Protein AF-A0A0F9J4L5-F1 (afdb_monomer_lite)

Organism: NCBI:txid412755

Radius of gyration: 31.04 Å; chains: 1; bounding box: 69×81×92 Å

Foldseek 3Di:
DDDDDDDDDDDDDDDDDDDDDDDDDDDDDDDDDDDDDDDDDDDDDDDDDDDPDDDDDDDDPDDDPDPPPPPPPPPPPPDDPVRVVVVVVVVVLCVLCVLLVLLVVLLVCCVVPPPCCVVPPNVVSVDDPVRSVLSVLLCVLQPPVLDDSQAGVLLSSVCSPDDSVSSNVLRVVCSVVVHDSVRSVVVCVVVVVDDDDDPPDD

pLDDT: mean 77.88, std 21.43, range [36.84, 98.5]

Structure (mmCIF, N/CA/C/O backbone):
data_AF-A0A0F9J4L5-F1
#
_entry.id   AF-A0A0F9J4L5-F1
#
loop_
_atom_site.group_PDB
_atom_site.id
_atom_site.type_symbol
_atom_site.label_atom_id
_atom_site.label_alt_id
_atom_site.label_comp_id
_atom_site.label_asym_id
_atom_site.label_entity_id
_atom_site.label_seq_id
_atom_site.pdbx_PDB_ins_code
_atom_site.Cartn_x
_atom_site.Cartn_y
_atom_site.Cartn_z
_atom_site.occupancy
_atom_site.B_iso_or_equiv
_atom_site.auth_seq_id
_atom_site.auth_comp_id
_atom_site.auth_asym_id
_atom_site.auth_atom_id
_atom_site.pdbx_PDB_model_num
ATOM 1 N N . SER A 1 1 ? -16.688 -45.094 40.453 1.00 55.75 1 SER A N 1
ATOM 2 C CA . SER A 1 1 ? -15.290 -45.452 40.729 1.00 55.75 1 SER A CA 1
ATOM 3 C C . SER A 1 1 ? -14.408 -44.625 39.831 1.00 55.75 1 SER A C 1
ATOM 5 O O . SER A 1 1 ? -14.279 -44.921 38.650 1.00 55.75 1 SER A O 1
ATOM 7 N N . GLU A 1 2 ? -13.940 -43.517 40.389 1.00 51.50 2 GLU A N 1
ATOM 8 C CA . GLU A 1 2 ? -12.939 -42.628 39.812 1.00 51.50 2 GLU A CA 1
ATOM 9 C C . GLU A 1 2 ? -11.603 -43.369 39.687 1.00 51.50 2 GLU A C 1
ATOM 11 O O . GLU A 1 2 ? -11.245 -44.163 40.557 1.00 51.50 2 GLU A O 1
ATOM 16 N N . GLY A 1 3 ? -10.889 -43.127 38.592 1.00 54.97 3 GLY A N 1
ATOM 17 C CA . GLY A 1 3 ? -9.588 -43.723 38.308 1.00 54.97 3 GLY A CA 1
ATOM 18 C C . GLY A 1 3 ? -8.670 -42.683 37.690 1.00 54.97 3 GLY A C 1
ATOM 19 O O . GLY A 1 3 ? -8.431 -42.697 36.487 1.00 54.97 3 GLY A O 1
ATOM 20 N N . SER A 1 4 ? -8.218 -41.755 38.528 1.00 59.00 4 SER A N 1
ATOM 21 C CA . SER A 1 4 ? -7.163 -40.784 38.252 1.00 59.00 4 SER A CA 1
ATOM 22 C C . SER A 1 4 ? -5.852 -41.492 37.912 1.00 59.00 4 SER A C 1
ATOM 24 O O . SER A 1 4 ? -5.425 -42.371 38.655 1.00 59.00 4 SER A O 1
ATOM 26 N N . ASN A 1 5 ? -5.184 -41.073 36.838 1.00 61.25 5 ASN A N 1
ATOM 27 C CA . ASN A 1 5 ? -3.772 -41.376 36.609 1.00 61.25 5 ASN A CA 1
ATOM 28 C C . ASN A 1 5 ? -3.088 -40.162 35.967 1.00 61.25 5 ASN A C 1
ATOM 30 O O . ASN A 1 5 ? -3.184 -39.936 34.763 1.00 61.25 5 ASN A O 1
ATOM 34 N N . LEU A 1 6 ? -2.415 -39.384 36.814 1.00 59.84 6 LEU A N 1
ATOM 35 C CA . LEU A 1 6 ? -1.302 -38.503 36.459 1.00 59.84 6 LEU A CA 1
ATOM 36 C C . LEU A 1 6 ? -0.002 -39.236 36.822 1.00 59.84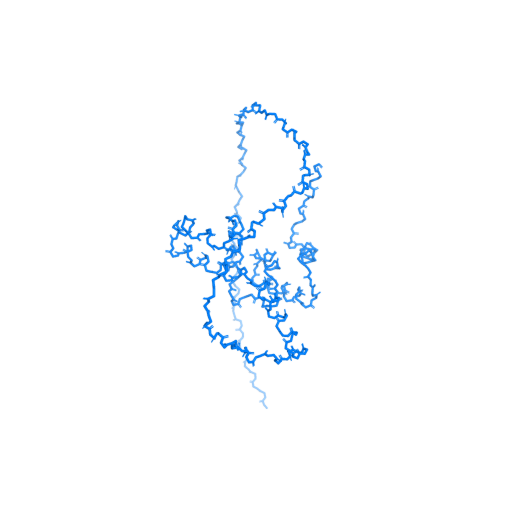 6 LEU A C 1
ATOM 38 O O . LEU A 1 6 ? 0.047 -39.897 37.859 1.00 59.84 6 LEU A O 1
ATOM 42 N N . PRO A 1 7 ? 1.044 -39.093 36.002 1.00 69.44 7 PRO A N 1
ATOM 43 C CA . PRO A 1 7 ? 2.356 -38.698 36.531 1.00 69.44 7 PRO A CA 1
ATOM 44 C C . PRO A 1 7 ? 2.893 -37.488 35.739 1.00 69.44 7 PRO A C 1
ATOM 46 O O . PRO A 1 7 ? 2.751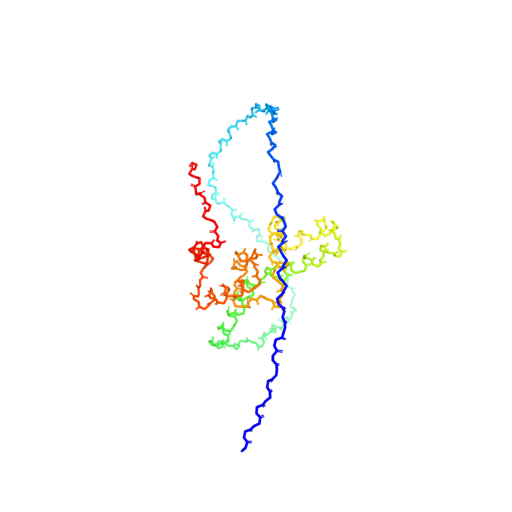 -37.425 34.522 1.00 69.44 7 PRO A O 1
ATOM 49 N N . GLU A 1 8 ? 3.267 -36.373 36.366 1.00 58.78 8 GLU A N 1
ATOM 50 C CA . GLU A 1 8 ? 4.456 -36.085 37.194 1.00 58.78 8 GLU A CA 1
ATOM 51 C C . GLU A 1 8 ? 5.748 -35.845 36.376 1.00 58.78 8 GLU A C 1
ATOM 53 O O . GLU A 1 8 ? 6.321 -36.758 35.794 1.00 58.78 8 GLU A O 1
ATOM 58 N N . SER A 1 9 ? 6.142 -34.560 36.362 1.00 59.41 9 SER A N 1
ATOM 59 C CA . SER A 1 9 ? 7.483 -33.945 36.309 1.00 59.41 9 SER A CA 1
ATOM 60 C C . SER A 1 9 ? 8.625 -34.594 35.529 1.00 59.41 9 SER A C 1
ATOM 62 O O . SER A 1 9 ? 9.091 -35.648 35.931 1.00 59.41 9 SER A O 1
ATOM 64 N N . VAL A 1 10 ? 9.293 -33.804 34.667 1.00 57.03 10 VAL A N 1
ATOM 65 C CA . VAL A 1 10 ? 10.716 -33.456 34.897 1.00 57.03 10 VAL A CA 1
ATOM 66 C C . VAL A 1 10 ? 11.226 -32.246 34.090 1.00 57.03 10 VAL A C 1
ATOM 68 O O . VAL A 1 10 ? 11.016 -32.139 32.889 1.00 57.03 10 VAL A O 1
ATOM 71 N N . ALA A 1 11 ? 12.012 -31.438 34.811 1.00 55.53 11 ALA A N 1
ATOM 72 C CA . ALA A 1 11 ? 13.226 -30.713 34.418 1.00 55.53 11 ALA A CA 1
ATOM 73 C C . ALA A 1 11 ? 13.146 -29.442 33.544 1.00 55.53 11 ALA A C 1
ATOM 75 O O . ALA A 1 11 ? 13.020 -29.457 32.325 1.00 55.53 11 ALA A O 1
ATOM 76 N N . ALA A 1 12 ? 13.392 -28.326 34.235 1.00 53.28 12 ALA A N 1
ATOM 77 C CA . ALA A 1 12 ? 13.866 -27.063 33.702 1.00 53.28 12 ALA A CA 1
ATOM 78 C C . ALA A 1 12 ? 15.292 -27.180 33.129 1.00 53.28 12 ALA A C 1
ATOM 80 O O . ALA A 1 12 ? 16.181 -27.746 33.767 1.00 53.28 12 ALA A O 1
ATOM 81 N N . HIS A 1 13 ? 15.529 -26.529 31.990 1.00 58.53 13 HIS A N 1
ATOM 82 C CA . HIS A 1 13 ? 16.867 -26.187 31.517 1.00 58.53 13 HIS A CA 1
ATOM 83 C C . HIS A 1 13 ? 16.947 -24.672 31.343 1.00 58.53 13 HIS A C 1
ATOM 85 O O . HIS A 1 13 ? 16.528 -24.103 30.340 1.00 58.53 13 HIS A O 1
ATOM 91 N N . THR A 1 14 ? 17.477 -24.014 32.369 1.00 52.91 14 THR A N 1
ATOM 92 C CA . THR A 1 14 ? 18.018 -22.661 32.290 1.00 52.91 14 THR A CA 1
ATOM 93 C C . THR A 1 14 ? 19.362 -22.726 31.571 1.00 52.91 14 THR A C 1
ATOM 95 O O . THR A 1 14 ? 20.266 -23.436 32.012 1.00 52.91 14 THR A O 1
ATOM 98 N N . SER A 1 15 ? 19.533 -21.975 30.490 1.00 62.31 15 SER A N 1
ATOM 99 C CA . SER A 1 15 ? 20.857 -21.643 29.964 1.00 62.31 15 SER A CA 1
ATOM 100 C C . SER A 1 15 ? 20.876 -20.166 29.611 1.00 62.31 15 SER A C 1
ATOM 102 O O . SER A 1 15 ? 20.211 -19.713 28.686 1.00 62.31 15 SER A O 1
ATOM 104 N N . ALA A 1 16 ? 21.599 -19.426 30.446 1.00 50.00 16 ALA A N 1
ATOM 105 C CA . ALA A 1 16 ? 21.943 -18.034 30.262 1.00 50.00 16 ALA A CA 1
ATOM 106 C C . ALA A 1 16 ? 23.046 -17.931 29.202 1.00 50.00 16 ALA A C 1
ATOM 108 O O . ALA A 1 16 ? 24.072 -18.603 29.316 1.00 50.00 16 ALA A O 1
ATOM 109 N N . SER A 1 17 ? 22.850 -17.067 28.207 1.00 54.16 17 SER A N 1
ATOM 110 C CA . SER A 1 17 ? 23.909 -16.668 27.282 1.00 54.16 17 SER A CA 1
ATOM 111 C C . SER A 1 17 ? 24.492 -15.322 27.688 1.00 54.16 17 SER A C 1
ATOM 113 O O . SER A 1 17 ? 23.798 -14.388 28.082 1.00 54.16 17 SER A O 1
ATOM 115 N N . SER A 1 18 ? 25.817 -15.315 27.627 1.00 59.06 18 SER A N 1
ATOM 116 C CA . SER A 1 18 ? 26.766 -14.362 28.173 1.00 59.06 18 SER A CA 1
ATOM 117 C C . SER A 1 18 ? 26.680 -12.969 27.558 1.00 59.06 18 SER A C 1
ATOM 119 O O . SER A 1 18 ? 26.642 -12.806 26.341 1.00 59.06 18 SER A O 1
ATOM 121 N N . LEU A 1 19 ? 26.794 -11.973 28.435 1.00 49.25 19 LEU A N 1
ATOM 122 C CA . LEU A 1 19 ? 27.210 -10.605 28.142 1.00 49.25 19 LEU A CA 1
ATOM 123 C C . LEU A 1 19 ? 28.601 -10.587 27.483 1.00 49.25 19 LEU A C 1
ATOM 125 O O . LEU A 1 19 ? 29.492 -11.344 27.871 1.00 49.25 19 LEU A O 1
ATOM 129 N N . SER A 1 20 ? 28.794 -9.683 26.526 1.00 64.06 20 SER A N 1
ATOM 130 C CA . SER A 1 20 ? 30.101 -9.188 26.076 1.00 64.06 20 SER A CA 1
ATOM 131 C C . SER A 1 20 ? 30.006 -7.666 25.915 1.00 64.06 20 SER A C 1
ATOM 133 O O . SER A 1 20 ? 29.160 -7.214 25.146 1.00 64.06 20 SER A O 1
ATOM 135 N N . PRO A 1 21 ? 30.825 -6.865 26.624 1.00 65.19 21 PRO A N 1
ATOM 136 C CA . PRO A 1 21 ? 30.953 -5.431 26.390 1.00 65.19 21 PRO A CA 1
ATOM 137 C C . PRO A 1 21 ? 32.295 -5.121 25.707 1.00 65.19 21 PRO A C 1
ATOM 139 O O . PRO A 1 21 ? 33.346 -5.476 26.239 1.00 65.19 21 PRO A O 1
ATOM 142 N N . LYS A 1 22 ? 32.267 -4.480 24.533 1.00 55.31 22 LYS A N 1
ATOM 143 C CA . LYS A 1 22 ? 33.423 -3.886 23.825 1.00 55.31 22 LYS A CA 1
ATOM 144 C C . LYS A 1 22 ? 32.904 -3.279 22.504 1.00 55.31 22 LYS A C 1
ATOM 146 O O . LYS A 1 22 ? 32.069 -3.916 21.882 1.00 55.31 22 LYS A O 1
ATOM 151 N N . GLU A 1 23 ? 33.255 -2.100 21.995 1.00 64.56 23 GLU A N 1
ATOM 152 C CA . GLU A 1 23 ? 34.318 -1.119 22.234 1.00 64.56 23 GLU A CA 1
ATOM 153 C C . GLU A 1 23 ? 33.784 0.279 21.873 1.00 64.56 23 GLU A C 1
ATOM 155 O O . GLU A 1 23 ? 33.006 0.425 20.930 1.00 64.56 23 GLU A O 1
ATOM 160 N N . GLU A 1 24 ? 34.235 1.303 22.600 1.00 49.41 24 GLU A N 1
ATOM 161 C CA . GLU A 1 24 ? 34.265 2.688 22.123 1.00 49.41 24 GLU A CA 1
ATOM 162 C C . GLU A 1 24 ? 35.193 2.788 20.903 1.00 49.41 24 GLU A C 1
ATOM 164 O O . GLU A 1 24 ? 36.311 2.270 20.918 1.00 49.41 24 GLU A O 1
ATOM 169 N N . SER A 1 25 ? 34.753 3.480 19.853 1.00 66.06 25 SER A N 1
ATOM 170 C CA . SER A 1 25 ? 35.630 3.916 18.767 1.00 66.06 25 SER A CA 1
ATOM 171 C C . SER A 1 25 ? 35.275 5.348 18.381 1.00 66.06 25 SER A C 1
ATOM 173 O O . SER A 1 25 ? 34.349 5.597 17.609 1.00 66.06 25 SER A O 1
ATOM 175 N N . ASP A 1 26 ? 36.029 6.283 18.960 1.00 57.94 26 ASP A N 1
ATOM 176 C CA . ASP A 1 26 ? 36.140 7.663 18.500 1.00 57.94 26 ASP A CA 1
ATOM 177 C C . ASP A 1 26 ? 36.913 7.682 17.176 1.00 57.94 26 ASP A C 1
ATOM 179 O O . ASP A 1 26 ? 38.138 7.558 17.130 1.00 57.94 26 ASP A O 1
ATOM 183 N N . GLY A 1 27 ? 36.169 7.803 16.078 1.00 54.28 27 GLY A N 1
ATOM 184 C CA . GLY A 1 27 ? 36.690 7.917 14.720 1.00 54.28 27 GLY A CA 1
ATOM 185 C C . GLY A 1 27 ? 36.374 9.282 14.132 1.00 54.28 27 GLY A C 1
ATOM 186 O O . GLY A 1 27 ? 35.433 9.437 13.359 1.00 54.28 27 GLY A O 1
ATOM 187 N N . GLN A 1 28 ? 37.170 10.274 14.513 1.00 47.06 28 GLN A N 1
ATOM 188 C CA . GLN A 1 28 ? 37.180 11.609 13.935 1.00 47.06 28 GLN A CA 1
ATOM 189 C C . GLN A 1 28 ? 37.793 11.568 12.528 1.00 47.06 28 GLN A C 1
ATOM 191 O O . GLN A 1 28 ? 38.946 11.176 12.358 1.00 47.06 28 GLN A O 1
ATOM 196 N N . SER A 1 29 ? 37.041 11.999 11.514 1.00 55.00 29 SER A N 1
ATOM 197 C CA . SER A 1 29 ? 37.596 12.304 10.194 1.00 55.00 29 SER A CA 1
ATOM 198 C C . SER A 1 29 ? 37.058 13.638 9.691 1.00 55.00 29 SER A C 1
ATOM 200 O O . SER A 1 29 ? 35.947 13.730 9.165 1.00 55.00 29 SER A O 1
ATOM 202 N N . ASP A 1 30 ? 37.893 14.660 9.859 1.00 49.09 30 ASP A N 1
ATOM 203 C CA . ASP A 1 30 ? 37.851 15.904 9.107 1.00 49.09 30 ASP A CA 1
ATOM 204 C C . ASP A 1 30 ? 38.023 15.608 7.614 1.00 49.09 30 ASP A C 1
ATOM 206 O O . ASP A 1 30 ? 39.009 15.014 7.176 1.00 49.09 30 ASP A O 1
ATOM 210 N N . GLY A 1 31 ? 37.046 16.038 6.821 1.00 42.59 31 GLY A N 1
ATOM 211 C CA . GLY A 1 31 ? 37.033 15.870 5.374 1.00 42.59 31 GLY A CA 1
ATOM 212 C C . GLY A 1 31 ? 36.431 17.092 4.707 1.00 42.59 31 GLY A C 1
ATOM 213 O O . GLY A 1 31 ? 35.290 17.071 4.255 1.00 42.59 31 GLY A O 1
ATOM 214 N N . ALA A 1 32 ? 37.211 18.169 4.665 1.00 45.78 32 ALA A N 1
ATOM 215 C CA . ALA A 1 32 ? 36.911 19.374 3.912 1.00 45.78 32 ALA A CA 1
ATOM 216 C C . ALA A 1 32 ? 36.587 19.054 2.441 1.00 45.78 32 ALA A C 1
ATOM 218 O O . ALA A 1 32 ? 37.394 18.449 1.732 1.00 45.78 32 ALA A O 1
ATOM 219 N N . ARG A 1 33 ? 35.455 19.558 1.940 1.00 45.62 33 ARG A N 1
ATOM 220 C CA . ARG A 1 33 ? 35.321 19.877 0.517 1.00 45.62 33 ARG A CA 1
ATOM 221 C C . ARG A 1 33 ? 34.517 21.151 0.312 1.00 45.62 33 ARG A C 1
ATOM 223 O O . ARG A 1 33 ? 33.302 21.200 0.456 1.00 45.62 33 ARG A O 1
ATOM 230 N N . ILE A 1 34 ? 35.284 22.167 -0.050 1.00 48.97 34 ILE A N 1
ATOM 231 C CA . ILE A 1 34 ? 34.895 23.403 -0.710 1.00 48.97 34 ILE A CA 1
ATOM 232 C C . ILE A 1 34 ? 33.942 23.092 -1.873 1.00 48.97 34 ILE A C 1
ATOM 234 O O . ILE A 1 34 ? 34.272 22.288 -2.749 1.00 48.97 34 ILE A O 1
ATOM 238 N N . ARG A 1 35 ? 32.804 23.790 -1.928 1.00 47.19 35 ARG A N 1
ATOM 239 C CA . ARG A 1 35 ? 32.201 24.201 -3.198 1.00 47.19 35 ARG A CA 1
ATOM 240 C C . ARG A 1 35 ? 31.592 25.591 -3.050 1.00 47.19 35 ARG A C 1
ATOM 242 O O . ARG A 1 35 ? 30.543 25.778 -2.445 1.00 47.19 35 ARG A O 1
ATOM 249 N N . GLU A 1 36 ? 32.345 26.544 -3.577 1.00 44.00 36 GLU A N 1
ATOM 250 C CA . GLU A 1 36 ? 31.923 27.892 -3.925 1.00 44.00 36 GLU A CA 1
ATOM 251 C C . GLU A 1 36 ? 30.870 27.866 -5.044 1.00 44.00 36 GLU A C 1
ATOM 253 O O . GLU A 1 36 ? 30.961 27.026 -5.939 1.00 44.00 36 GLU A O 1
ATOM 258 N N . GLY A 1 37 ? 29.961 28.850 -5.016 1.00 38.56 37 GLY A N 1
ATOM 259 C CA . GLY A 1 37 ? 29.193 29.361 -6.162 1.00 38.56 37 GLY A CA 1
ATOM 260 C C . GLY A 1 37 ? 28.093 28.435 -6.699 1.00 38.56 37 GLY A C 1
ATOM 261 O O . GLY A 1 37 ? 28.266 27.233 -6.810 1.00 38.56 37 GLY A O 1
ATOM 262 N N . LEU A 1 38 ? 26.927 28.899 -7.136 1.00 44.09 38 LEU A N 1
ATOM 263 C CA . LEU A 1 38 ? 26.484 30.216 -7.594 1.00 44.09 38 LEU A CA 1
ATOM 264 C C . LEU A 1 38 ? 24.964 30.066 -7.934 1.00 44.09 38 LEU A C 1
ATOM 266 O O . LEU A 1 38 ? 24.425 28.967 -7.813 1.00 44.09 38 LEU A O 1
ATOM 270 N N . PRO A 1 39 ? 24.298 31.094 -8.477 1.00 52.75 39 PRO A N 1
ATOM 271 C CA . PRO A 1 39 ? 23.406 32.034 -7.817 1.00 52.75 39 PRO A CA 1
ATOM 272 C C . PRO A 1 39 ? 21.903 31.680 -7.875 1.00 52.75 39 PRO A C 1
ATOM 274 O O . PRO A 1 39 ? 21.440 30.794 -8.592 1.00 52.75 39 PRO A O 1
ATOM 277 N N . GLU A 1 40 ? 21.156 32.481 -7.121 1.00 48.06 40 GLU A N 1
ATOM 278 C CA . GLU A 1 40 ? 19.706 32.632 -7.112 1.00 48.06 40 GLU A CA 1
ATOM 279 C C . GLU A 1 40 ? 19.167 32.973 -8.512 1.00 48.06 40 GLU A C 1
ATOM 281 O O . GLU A 1 40 ? 19.500 33.999 -9.104 1.00 48.06 40 GLU A O 1
ATOM 286 N N . GLY A 1 41 ? 18.330 32.081 -9.043 1.00 40.78 41 GLY A N 1
ATOM 287 C CA . GLY A 1 41 ? 17.549 32.284 -10.258 1.00 40.78 41 GLY A CA 1
ATOM 288 C C . GLY A 1 41 ? 16.119 32.665 -9.905 1.00 40.78 41 GLY A C 1
ATOM 289 O O . GLY A 1 41 ? 15.233 31.816 -9.838 1.00 40.78 41 GLY A O 1
ATOM 290 N N . GLU A 1 42 ? 15.915 33.953 -9.669 1.00 44.66 42 GLU A N 1
ATOM 291 C CA . GLU A 1 42 ? 14.619 34.614 -9.606 1.00 44.66 42 GLU A CA 1
ATOM 292 C C . GLU A 1 42 ? 13.965 34.556 -11.000 1.00 44.66 42 GLU A C 1
ATOM 294 O O . GLU A 1 42 ? 14.449 35.174 -11.946 1.00 44.66 42 GLU A O 1
ATOM 299 N N . THR A 1 43 ? 12.868 33.810 -11.158 1.00 49.50 43 THR A N 1
ATOM 300 C CA . THR A 1 43 ? 11.953 33.992 -12.298 1.00 49.50 43 THR A CA 1
ATOM 301 C C . THR A 1 43 ? 10.537 34.186 -11.777 1.00 49.50 43 THR A C 1
ATOM 303 O O . THR A 1 43 ? 9.823 33.266 -11.382 1.00 49.50 43 THR A O 1
ATOM 306 N N . ARG A 1 44 ? 10.166 35.466 -11.727 1.00 42.47 44 ARG A N 1
ATOM 307 C CA . ARG A 1 44 ? 8.790 35.948 -11.682 1.00 42.47 44 ARG A CA 1
ATOM 308 C C . ARG A 1 44 ? 8.061 35.524 -12.959 1.00 42.47 44 ARG A C 1
ATOM 310 O O . ARG A 1 44 ? 8.613 35.684 -14.036 1.00 42.47 44 ARG A O 1
ATOM 317 N N . GLY A 1 45 ? 6.818 35.085 -12.766 1.00 44.59 45 GLY A N 1
ATOM 318 C CA . GLY A 1 45 ? 5.634 35.403 -13.569 1.00 44.59 45 GLY A CA 1
ATOM 319 C C . GLY A 1 45 ? 5.684 35.171 -15.077 1.00 44.59 45 GLY A C 1
ATOM 320 O O . GLY A 1 45 ? 6.342 35.911 -15.785 1.00 44.59 45 GLY A O 1
ATOM 321 N N . ASP A 1 46 ? 4.826 34.275 -15.564 1.00 42.59 46 ASP A N 1
ATOM 322 C CA . ASP A 1 46 ? 3.803 34.707 -16.519 1.00 42.59 46 ASP A CA 1
ATOM 323 C C . ASP A 1 46 ? 2.664 33.684 -16.601 1.00 42.59 46 ASP A C 1
ATOM 325 O O . ASP A 1 46 ? 2.820 32.545 -17.041 1.00 42.59 46 ASP A O 1
ATOM 329 N N . THR A 1 47 ? 1.493 34.100 -16.130 1.00 52.31 47 THR A N 1
ATOM 330 C CA . THR A 1 47 ? 0.215 33.460 -16.426 1.00 52.31 47 THR A CA 1
ATOM 331 C C . THR A 1 47 ? -0.248 33.982 -17.781 1.00 52.31 47 THR A C 1
ATOM 333 O O . THR A 1 47 ? -0.900 35.022 -17.847 1.00 52.31 47 THR A O 1
ATOM 336 N N . ALA A 1 48 ? 0.091 33.266 -18.852 1.00 48.53 48 ALA A N 1
ATOM 337 C CA . ALA A 1 48 ? -0.457 33.508 -20.181 1.00 48.53 48 ALA A CA 1
ATOM 338 C C . ALA A 1 48 ? -1.637 32.561 -20.435 1.00 48.53 48 ALA A C 1
ATOM 340 O O . ALA A 1 48 ? -1.499 31.389 -20.786 1.00 48.53 48 ALA A O 1
ATOM 341 N N . THR A 1 49 ? -2.813 33.114 -20.184 1.00 47.41 49 THR A N 1
ATOM 342 C CA . THR A 1 49 ? -4.086 32.798 -20.825 1.00 47.41 49 THR A CA 1
ATOM 343 C C . THR A 1 49 ? -3.970 32.816 -22.357 1.00 47.41 49 THR A C 1
ATOM 345 O O . THR A 1 49 ? -3.232 33.619 -22.911 1.00 47.41 49 THR A O 1
ATOM 348 N N . GLU A 1 50 ? -4.799 31.983 -22.996 1.00 45.50 50 GLU A N 1
ATOM 349 C CA . GLU A 1 50 ? -5.247 32.059 -24.399 1.00 45.50 50 GLU A CA 1
ATOM 350 C C . GLU A 1 50 ? -4.281 31.610 -25.511 1.00 45.50 50 GLU A C 1
ATOM 352 O O . GLU A 1 50 ? -3.315 32.279 -25.849 1.00 45.50 50 GLU A O 1
ATOM 357 N N . SER A 1 51 ? -4.637 30.503 -26.176 1.00 46.72 51 SER A N 1
ATOM 358 C CA . SER A 1 51 ? -4.950 30.500 -27.617 1.00 46.72 51 SER A CA 1
ATOM 359 C C . SER A 1 51 ? -5.267 29.068 -28.082 1.00 46.72 51 SER A C 1
ATOM 361 O O . SER A 1 51 ? -4.374 28.269 -28.339 1.00 46.72 51 SER A O 1
ATOM 363 N N . TRP A 1 52 ? -6.558 28.728 -28.151 1.00 46.06 52 TRP A N 1
ATOM 364 C CA . TRP A 1 52 ? -7.084 27.532 -28.836 1.00 46.06 52 TRP A CA 1
ATOM 365 C C . TRP A 1 52 ? -7.950 27.965 -30.030 1.00 46.06 52 TRP A C 1
ATOM 367 O O . TRP A 1 52 ? -9.052 27.459 -30.237 1.00 46.06 52 TRP A O 1
ATOM 377 N N . ALA A 1 53 ? -7.483 28.961 -30.783 1.00 55.47 53 ALA A N 1
ATOM 378 C CA . ALA A 1 53 ? -8.097 29.364 -32.041 1.00 55.47 53 ALA A CA 1
ATOM 379 C C . ALA A 1 53 ? -7.280 28.810 -33.220 1.00 55.47 53 ALA A C 1
ATOM 381 O O . ALA A 1 53 ? -6.057 28.746 -33.149 1.00 55.47 53 ALA A O 1
ATOM 382 N N . ASP A 1 54 ? -8.004 28.421 -34.271 1.00 48.47 54 ASP A N 1
ATOM 383 C CA . ASP A 1 54 ? -7.559 27.859 -35.554 1.00 48.47 54 ASP A CA 1
ATOM 384 C C . ASP A 1 54 ? -7.330 26.339 -35.630 1.00 48.47 54 ASP A C 1
ATOM 386 O O . ASP A 1 54 ? -6.239 25.840 -35.900 1.00 48.47 54 ASP A O 1
ATOM 390 N N . ILE A 1 55 ? -8.435 25.589 -35.525 1.00 61.59 55 ILE A N 1
ATOM 391 C CA . ILE A 1 55 ? -8.576 24.317 -36.249 1.00 61.59 55 ILE A CA 1
ATOM 392 C C . ILE A 1 55 ? -9.167 24.645 -37.634 1.00 61.59 55 ILE A C 1
ATOM 394 O O . ILE A 1 55 ? -10.300 25.131 -37.696 1.00 61.59 55 ILE A O 1
ATOM 398 N N . PRO A 1 56 ? -8.452 24.398 -38.746 1.00 56.56 56 PRO A N 1
ATOM 399 C CA . PRO A 1 56 ? -8.985 24.627 -40.083 1.00 56.56 56 PRO A CA 1
ATOM 400 C C . PRO A 1 56 ? -10.149 23.672 -40.377 1.00 56.56 56 PRO A C 1
ATOM 402 O O . PRO A 1 56 ? -10.014 22.449 -40.319 1.00 56.56 56 PRO A O 1
ATOM 405 N N . VAL A 1 57 ? -11.301 24.254 -40.715 1.00 53.78 57 VAL A N 1
ATOM 406 C CA . VAL A 1 57 ? -12.481 23.549 -41.226 1.00 53.78 57 VAL A CA 1
ATOM 407 C C . VAL A 1 57 ? -12.179 23.119 -42.662 1.00 53.78 57 VAL A C 1
ATOM 409 O O . VAL A 1 57 ? -12.301 23.903 -43.600 1.00 53.78 57 VAL A O 1
ATOM 412 N N . GLY A 1 58 ? -11.714 21.881 -42.820 1.00 51.25 58 GLY A N 1
ATOM 413 C CA . GLY A 1 58 ? -11.600 21.222 -44.116 1.00 51.25 58 GLY A CA 1
ATOM 414 C C . GLY A 1 58 ? -12.976 20.770 -44.593 1.00 51.25 58 GLY A C 1
ATOM 415 O O . GLY A 1 58 ? -13.540 19.819 -44.055 1.00 51.25 58 GLY A O 1
ATOM 416 N N . ASP A 1 59 ? -13.500 21.475 -45.589 1.00 56.56 59 ASP A N 1
ATOM 417 C CA . ASP A 1 59 ? -14.653 21.083 -46.394 1.00 56.56 59 ASP A CA 1
ATOM 418 C C . ASP A 1 59 ? -14.213 19.954 -47.346 1.00 56.56 59 ASP A C 1
ATOM 420 O O . ASP A 1 59 ? -13.569 20.211 -48.362 1.00 56.56 59 ASP A O 1
ATOM 424 N N . ASP A 1 60 ? -14.490 18.695 -46.991 1.00 51.59 60 ASP A N 1
ATOM 425 C C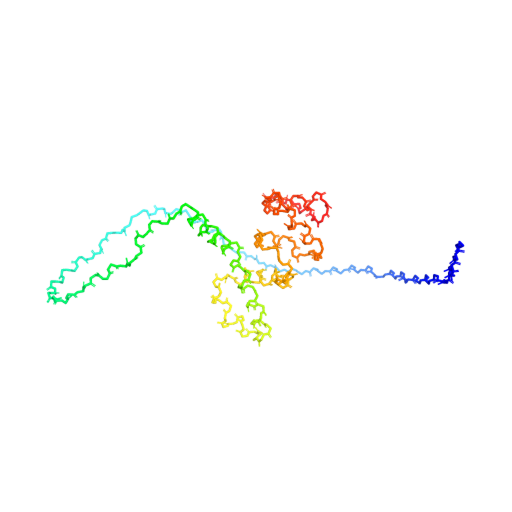A . ASP A 1 60 ? -14.396 17.571 -47.930 1.00 51.59 60 ASP A CA 1
ATOM 426 C C . ASP A 1 60 ? -15.773 16.933 -48.113 1.00 51.59 60 ASP A C 1
ATOM 428 O O . ASP A 1 60 ? -16.237 16.058 -47.376 1.00 51.59 60 ASP A O 1
ATOM 432 N N . SER A 1 61 ? -16.445 17.453 -49.133 1.00 58.62 61 SER A N 1
ATOM 433 C CA . SER A 1 61 ? -17.682 16.956 -49.711 1.00 58.62 61 SER A CA 1
ATOM 434 C C . SER A 1 61 ? -17.423 15.656 -50.490 1.00 58.62 61 SER A C 1
ATOM 436 O O . SER A 1 61 ? -17.415 15.636 -51.720 1.00 58.62 61 SER A O 1
ATOM 438 N N . GLY A 1 62 ? -17.223 14.550 -49.769 1.00 49.47 62 GLY A N 1
ATOM 439 C CA . GLY A 1 62 ? -17.027 13.206 -50.318 1.00 49.47 62 GLY A CA 1
ATOM 440 C C . GLY A 1 62 ? -18.25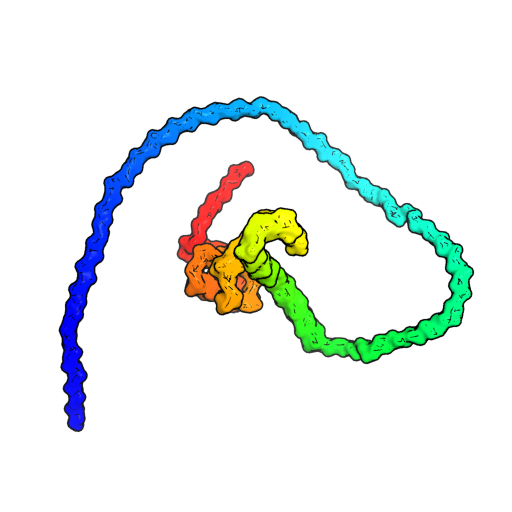5 12.310 -50.144 1.00 49.47 62 GLY A C 1
ATOM 441 O O . GLY A 1 62 ? -18.350 11.519 -49.208 1.00 49.47 62 GLY A O 1
ATOM 442 N N . SER A 1 63 ? -19.210 12.430 -51.065 1.00 55.75 63 SER A N 1
ATOM 443 C CA . SER A 1 63 ? -20.393 11.574 -51.169 1.00 55.75 63 SER A CA 1
ATOM 444 C C . SER A 1 63 ? -20.010 10.116 -51.460 1.00 55.75 63 SER A C 1
ATOM 446 O O . SER A 1 63 ? -19.623 9.770 -52.574 1.00 55.75 63 SER A O 1
ATOM 448 N N . ALA A 1 64 ? -20.166 9.241 -50.466 1.00 53.00 64 ALA A N 1
ATOM 449 C CA . ALA A 1 64 ? -20.267 7.800 -50.662 1.00 53.00 64 ALA A CA 1
ATOM 450 C C . ALA A 1 64 ? -21.331 7.241 -49.710 1.00 53.00 64 ALA A C 1
ATOM 452 O O . ALA A 1 64 ? -21.089 6.957 -48.537 1.00 53.00 64 ALA A O 1
ATOM 453 N N . SER A 1 65 ? -22.539 7.108 -50.259 1.00 55.91 65 SER A N 1
ATOM 454 C CA . SER A 1 65 ? -23.693 6.421 -49.683 1.00 55.91 65 SER A CA 1
ATOM 455 C C . SER A 1 65 ? -23.379 4.934 -49.482 1.00 55.91 65 SER A C 1
ATOM 457 O O . SER A 1 65 ? -23.720 4.072 -50.288 1.00 55.91 65 SER A O 1
ATOM 459 N N . GLY A 1 66 ? -22.666 4.634 -48.401 1.00 49.88 66 GLY A N 1
ATOM 460 C CA . GLY A 1 66 ? -22.546 3.306 -47.827 1.00 49.88 66 GLY A CA 1
ATOM 461 C C . GLY A 1 66 ? -23.408 3.280 -46.582 1.00 49.88 66 GLY A C 1
ATOM 462 O O . GLY A 1 66 ? -23.011 3.814 -45.551 1.00 49.88 66 GLY A O 1
ATOM 463 N N . SER A 1 67 ? -24.596 2.692 -46.702 1.00 55.47 67 SER A N 1
ATOM 464 C CA . SER A 1 67 ? -25.577 2.459 -45.643 1.00 55.47 67 SER A CA 1
ATOM 465 C C . SER A 1 67 ? -24.943 1.751 -44.433 1.00 55.47 67 SER A C 1
ATOM 467 O O . SER A 1 67 ? -25.082 0.539 -44.255 1.00 55.47 67 SER A O 1
ATOM 469 N N . ARG A 1 68 ? -24.253 2.510 -43.572 1.00 56.47 68 ARG A N 1
ATOM 470 C CA . ARG A 1 68 ? -23.848 2.089 -42.231 1.00 56.47 68 ARG A CA 1
ATOM 471 C C . ARG A 1 68 ? -25.114 2.055 -41.403 1.00 56.47 68 ARG A C 1
ATOM 473 O O . ARG A 1 68 ? -25.503 3.024 -40.760 1.00 56.47 68 ARG A O 1
ATOM 480 N N . ARG A 1 69 ? -25.785 0.910 -41.494 1.00 55.88 69 ARG A N 1
ATOM 481 C CA . ARG A 1 69 ? -26.818 0.467 -40.573 1.00 55.88 69 ARG A CA 1
ATOM 482 C C . ARG A 1 69 ? -26.233 0.654 -39.179 1.00 55.88 69 ARG A C 1
ATOM 484 O O . ARG A 1 69 ? -25.392 -0.133 -38.758 1.00 55.88 69 ARG A O 1
ATOM 491 N N . SER A 1 70 ? -26.613 1.754 -38.537 1.00 55.81 70 SER A N 1
ATOM 492 C CA . SER A 1 70 ? -26.285 2.051 -37.155 1.00 55.81 70 SER A CA 1
ATOM 493 C C . SER A 1 70 ? -26.759 0.843 -36.362 1.00 55.81 70 SER A C 1
ATOM 495 O O . SER A 1 70 ? -27.962 0.657 -36.169 1.00 55.81 70 SER A O 1
ATOM 497 N N . GLN A 1 71 ? -25.833 -0.047 -36.008 1.00 60.41 71 GLN A N 1
ATOM 498 C CA . GLN A 1 71 ? -26.091 -1.080 -35.026 1.00 60.41 71 GLN A CA 1
ATOM 499 C C . GLN A 1 71 ? -26.411 -0.311 -33.750 1.00 60.41 71 GLN A C 1
ATOM 501 O O . GLN A 1 71 ? -25.515 0.171 -33.065 1.00 60.41 71 GLN A O 1
ATOM 506 N N . ARG A 1 72 ? -27.707 -0.101 -33.491 1.00 50.44 72 ARG A N 1
ATOM 507 C CA . ARG A 1 72 ? -28.199 0.253 -32.166 1.00 50.44 72 ARG A CA 1
ATOM 508 C C . ARG A 1 72 ? -27.615 -0.800 -31.236 1.00 50.44 72 ARG A C 1
ATOM 510 O O . ARG A 1 72 ? -28.014 -1.960 -31.313 1.00 50.44 72 ARG A O 1
ATOM 517 N N . GLN A 1 73 ? -26.620 -0.400 -30.452 1.00 61.06 73 GLN A N 1
ATOM 518 C CA . GLN A 1 73 ? -26.094 -1.200 -29.359 1.00 61.06 73 GLN A CA 1
ATOM 519 C C . GLN A 1 73 ? -27.304 -1.628 -28.509 1.00 61.06 73 GLN A C 1
ATOM 521 O O . GLN A 1 73 ? -28.071 -0.761 -28.089 1.00 61.06 73 GLN A O 1
ATOM 526 N N . PRO A 1 74 ? -27.568 -2.931 -28.326 1.00 54.59 74 PRO A N 1
ATOM 527 C CA . PRO A 1 74 ? -28.807 -3.422 -27.722 1.00 54.59 74 PRO A CA 1
ATOM 528 C C . PRO A 1 74 ? -28.859 -3.277 -26.187 1.00 54.59 74 PRO A C 1
ATOM 530 O O . PRO A 1 74 ? -29.449 -4.114 -25.514 1.00 54.59 74 PRO A O 1
ATOM 533 N N . SER A 1 75 ? -28.273 -2.229 -25.602 1.00 60.09 75 SER A N 1
ATOM 534 C CA . SER A 1 75 ? -28.135 -2.108 -24.143 1.00 60.09 75 SER A CA 1
ATOM 535 C C . SER A 1 75 ? -28.502 -0.734 -23.577 1.00 60.09 75 SER A C 1
ATOM 537 O O . SER A 1 75 ? -27.872 -0.279 -22.629 1.00 60.09 75 SER A O 1
ATOM 539 N N . ASP A 1 76 ? -29.562 -0.099 -24.080 1.00 64.81 76 ASP A N 1
ATOM 540 C CA . ASP A 1 76 ? -30.210 1.040 -23.400 1.00 64.81 76 ASP A CA 1
ATOM 541 C C . ASP A 1 76 ? -31.135 0.566 -22.257 1.00 64.81 76 ASP A C 1
ATOM 543 O O . ASP A 1 76 ? -32.207 1.123 -22.022 1.00 64.81 76 ASP A O 1
ATOM 547 N N . ILE A 1 77 ? -30.760 -0.502 -21.545 1.00 79.06 77 ILE A N 1
ATOM 548 C CA . ILE A 1 77 ? -31.439 -0.864 -20.300 1.00 79.06 77 ILE A CA 1
ATOM 549 C C . ILE A 1 77 ? -30.854 0.053 -19.220 1.00 79.06 77 ILE A C 1
ATOM 551 O O . ILE A 1 77 ? -29.656 -0.036 -18.939 1.00 79.06 77 ILE A O 1
ATOM 555 N N . PRO A 1 78 ? -31.647 0.952 -18.612 1.00 86.38 78 PRO A N 1
ATOM 556 C CA . PRO A 1 78 ? -31.138 1.814 -17.559 1.00 86.38 78 PRO A CA 1
ATOM 557 C C . PRO A 1 78 ? -30.694 0.950 -16.376 1.00 86.38 78 PRO A C 1
ATOM 559 O O . PRO A 1 78 ? -31.494 0.209 -15.809 1.00 86.38 78 PRO A O 1
ATOM 562 N N . LEU A 1 79 ? -29.417 1.065 -15.995 1.00 89.50 79 LEU A N 1
ATOM 563 C CA . LEU A 1 79 ? -28.870 0.371 -14.828 1.00 89.50 79 LEU A CA 1
ATOM 564 C C . LEU A 1 79 ? -29.717 0.668 -13.587 1.00 89.50 79 LEU A C 1
ATOM 566 O O . LEU A 1 79 ? -30.018 1.842 -13.312 1.00 89.50 79 LEU A O 1
ATOM 570 N N . THR A 1 80 ? -30.044 -0.376 -12.825 1.00 95.31 80 THR A N 1
ATOM 571 C CA . THR A 1 80 ? -30.720 -0.233 -11.530 1.00 95.31 80 THR A CA 1
ATOM 572 C C . THR A 1 80 ? -29.821 0.515 -10.540 1.00 95.31 80 THR A C 1
ATOM 574 O O . THR A 1 80 ? -28.604 0.605 -10.720 1.00 95.31 80 THR A O 1
ATOM 577 N N . HIS A 1 81 ? -30.404 1.080 -9.477 1.00 92.25 81 HIS A N 1
ATOM 578 C CA . HIS A 1 81 ? -29.620 1.742 -8.427 1.00 92.25 81 HIS A CA 1
ATOM 579 C C . HIS A 1 81 ? -28.575 0.793 -7.821 1.00 92.25 81 HIS A C 1
ATOM 581 O O . HIS A 1 81 ? -27.409 1.157 -7.707 1.00 92.25 81 HIS A O 1
ATOM 587 N N . GLU A 1 82 ? -28.976 -0.443 -7.520 1.00 94.12 82 GLU A N 1
ATOM 588 C CA . GLU A 1 82 ? -28.094 -1.478 -6.981 1.00 94.12 82 GLU A CA 1
ATOM 589 C C . GLU A 1 82 ? -26.918 -1.785 -7.922 1.00 94.12 82 GLU A C 1
ATOM 591 O O . GLU A 1 82 ? -25.772 -1.797 -7.479 1.00 94.12 82 GLU A O 1
ATOM 596 N N . GLN A 1 83 ? -27.168 -1.920 -9.231 1.00 92.81 83 GLN A N 1
ATOM 597 C CA . GLN A 1 83 ? -26.107 -2.125 -10.226 1.00 92.81 83 GLN A CA 1
ATOM 598 C C . GLN A 1 83 ? -25.132 -0.945 -10.284 1.00 92.81 83 GLN A C 1
ATOM 600 O O . GLN A 1 83 ? -23.923 -1.145 -10.361 1.00 92.81 83 GLN A O 1
ATOM 605 N N . ARG A 1 84 ? -25.633 0.294 -10.213 1.00 93.69 84 ARG A N 1
ATOM 606 C CA . ARG A 1 84 ? -24.775 1.492 -10.192 1.00 93.69 84 ARG A CA 1
ATOM 607 C C . ARG A 1 84 ? -23.899 1.533 -8.946 1.00 93.69 84 ARG A C 1
ATOM 609 O O . ARG A 1 84 ? -22.722 1.862 -9.053 1.00 93.69 84 ARG A O 1
ATOM 616 N N . VAL A 1 85 ? -24.458 1.187 -7.786 1.00 94.00 85 VAL A N 1
ATOM 617 C CA . VAL A 1 85 ? -23.703 1.096 -6.529 1.00 94.00 85 VAL A CA 1
ATOM 618 C C . VAL A 1 85 ? -22.648 -0.009 -6.611 1.00 94.00 85 VAL A C 1
ATOM 620 O O . VAL A 1 85 ? -21.515 0.224 -6.199 1.00 94.00 85 VAL A O 1
ATOM 623 N N . ALA A 1 86 ? -22.977 -1.173 -7.177 1.00 92.75 86 ALA A N 1
ATOM 624 C CA . ALA A 1 86 ? -22.025 -2.267 -7.370 1.00 92.75 86 ALA A CA 1
ATOM 625 C C . ALA A 1 86 ? -20.852 -1.858 -8.279 1.00 92.75 86 ALA A C 1
ATOM 627 O O . ALA A 1 86 ? -19.699 -2.022 -7.890 1.00 92.75 86 ALA A O 1
ATOM 628 N N . ILE A 1 87 ? -21.136 -1.230 -9.426 1.00 92.06 87 ILE A N 1
ATOM 629 C CA . ILE A 1 87 ? -20.107 -0.714 -10.346 1.00 92.06 87 ILE A CA 1
ATOM 630 C C . ILE A 1 87 ? -19.242 0.351 -9.657 1.00 92.06 87 ILE A C 1
ATOM 632 O O . ILE A 1 87 ? -18.019 0.334 -9.770 1.00 92.06 87 ILE A O 1
ATOM 636 N N . ALA A 1 88 ? -19.857 1.275 -8.913 1.00 89.56 88 ALA A N 1
ATOM 637 C CA . ALA A 1 88 ? -19.116 2.304 -8.187 1.00 89.56 88 ALA A CA 1
ATOM 638 C C . ALA A 1 88 ? -18.182 1.702 -7.121 1.00 89.56 88 ALA A C 1
ATOM 640 O O . ALA A 1 88 ? -17.050 2.167 -6.974 1.00 89.56 88 ALA A O 1
ATOM 641 N N . LYS A 1 89 ? -18.630 0.656 -6.408 1.00 87.81 89 LYS A N 1
ATOM 642 C CA . LYS A 1 89 ? -17.794 -0.093 -5.458 1.00 87.81 89 LYS A CA 1
ATOM 643 C C . LYS A 1 89 ? -16.629 -0.779 -6.167 1.00 87.81 89 LYS A C 1
ATOM 645 O O . LYS A 1 89 ? -15.494 -0.579 -5.758 1.00 87.81 89 LYS A O 1
ATOM 650 N N . GLU A 1 90 ? -16.878 -1.481 -7.270 1.00 88.56 90 GLU A N 1
ATOM 651 C CA . GLU A 1 90 ? -15.832 -2.165 -8.040 1.00 88.56 90 GLU A CA 1
ATOM 652 C C . GLU A 1 90 ? -14.741 -1.198 -8.528 1.00 88.56 90 GLU A C 1
ATOM 654 O O . GLU A 1 90 ? -13.551 -1.451 -8.328 1.00 88.56 90 GLU A O 1
ATOM 659 N N . ILE A 1 91 ? -15.133 -0.049 -9.091 1.00 88.69 91 ILE A N 1
ATOM 660 C CA . ILE A 1 91 ? -14.191 0.987 -9.545 1.00 88.69 91 ILE A CA 1
ATOM 661 C C . ILE A 1 91 ? -13.348 1.503 -8.376 1.00 88.69 91 ILE A C 1
ATOM 663 O O . ILE A 1 91 ? -12.125 1.620 -8.493 1.00 88.69 91 ILE A O 1
ATOM 667 N N . ARG A 1 92 ? -13.988 1.815 -7.246 1.00 81.88 92 ARG A N 1
ATOM 668 C CA . ARG A 1 92 ? -13.293 2.287 -6.045 1.00 81.88 92 ARG A CA 1
ATOM 669 C C . ARG A 1 92 ? -12.306 1.234 -5.545 1.00 81.88 92 ARG A C 1
ATOM 671 O O . ARG A 1 92 ? -11.146 1.550 -5.297 1.00 81.88 92 ARG A O 1
ATOM 678 N N . ASP A 1 93 ? -12.735 -0.015 -5.437 1.00 80.81 93 ASP A N 1
ATOM 679 C CA . ASP A 1 93 ? -11.901 -1.082 -4.899 1.00 80.81 93 ASP A CA 1
ATOM 680 C C . ASP A 1 93 ? -10.733 -1.408 -5.851 1.00 80.81 93 ASP A C 1
ATOM 682 O O . ASP A 1 93 ? -9.648 -1.765 -5.389 1.00 80.81 93 ASP A O 1
ATOM 686 N N . ALA A 1 94 ? -10.908 -1.240 -7.167 1.00 84.50 94 ALA A N 1
ATOM 687 C CA . ALA A 1 94 ? -9.821 -1.324 -8.144 1.00 84.50 94 ALA A CA 1
ATOM 688 C C . ALA A 1 94 ? -8.799 -0.188 -7.962 1.00 84.50 94 ALA A C 1
ATOM 690 O O . ALA A 1 94 ? -7.591 -0.429 -7.997 1.00 84.50 94 ALA A O 1
ATOM 691 N N . GLN A 1 95 ? -9.253 1.043 -7.698 1.00 83.44 95 GLN A N 1
ATOM 692 C CA . GLN A 1 95 ? -8.357 2.173 -7.419 1.00 83.44 95 GLN A CA 1
ATOM 693 C C . GLN A 1 95 ? -7.537 1.961 -6.142 1.00 83.44 95 GLN A C 1
ATOM 695 O O . GLN A 1 95 ? -6.334 2.231 -6.146 1.00 83.44 95 GLN A O 1
ATOM 700 N N . LEU A 1 96 ? -8.162 1.444 -5.079 1.00 80.31 96 LEU A N 1
ATOM 701 C CA . LEU A 1 96 ? -7.497 1.166 -3.801 1.00 80.31 96 LEU A CA 1
ATOM 702 C C . LEU A 1 96 ? -6.432 0.066 -3.908 1.00 80.31 96 LEU A C 1
ATOM 704 O O . LEU A 1 96 ? -5.472 0.071 -3.136 1.00 80.31 96 LEU A O 1
ATOM 708 N N . ARG A 1 97 ? -6.596 -0.856 -4.866 1.00 86.44 97 ARG A N 1
ATOM 709 C CA . ARG A 1 97 ? -5.772 -2.065 -5.004 1.00 86.44 97 ARG A CA 1
ATOM 710 C C . ARG A 1 97 ? -4.820 -2.055 -6.197 1.00 86.44 97 ARG A C 1
ATOM 712 O O . ARG A 1 97 ? -3.987 -2.950 -6.287 1.00 86.44 97 ARG A O 1
ATOM 719 N N . ARG A 1 98 ? -4.868 -1.046 -7.078 1.00 91.81 98 ARG A N 1
ATOM 720 C CA . ARG A 1 98 ? -4.061 -0.992 -8.320 1.00 91.81 98 ARG A CA 1
ATOM 721 C C . ARG A 1 98 ? -2.551 -1.173 -8.116 1.00 91.81 98 ARG A C 1
ATOM 723 O O . ARG A 1 98 ? -1.855 -1.598 -9.030 1.00 91.81 98 ARG A O 1
ATOM 730 N N . GLN A 1 99 ? -2.039 -0.807 -6.942 1.00 96.19 99 GLN A N 1
ATOM 731 C CA . GLN A 1 99 ? -0.612 -0.870 -6.622 1.00 96.19 99 GLN A CA 1
ATOM 732 C C . GLN A 1 99 ? -0.143 -2.295 -6.306 1.00 96.19 99 GLN A C 1
ATOM 734 O O . GLN A 1 99 ? 1.009 -2.607 -6.585 1.00 96.19 99 GLN A O 1
ATOM 739 N N . PHE A 1 100 ? -1.020 -3.173 -5.803 1.00 97.06 100 PHE A N 1
ATOM 740 C CA . PHE A 1 100 ? -0.637 -4.541 -5.446 1.00 97.06 100 PHE A CA 1
ATOM 741 C C . PHE A 1 100 ? -0.216 -5.378 -6.662 1.00 97.06 100 PHE A C 1
ATOM 743 O O . PHE A 1 100 ? 0.918 -5.850 -6.658 1.00 97.06 100 PHE A O 1
ATOM 750 N N . PRO A 1 101 ? -1.015 -5.490 -7.747 1.00 96.38 101 PRO A N 1
ATOM 751 C CA . PRO A 1 101 ? -0.586 -6.241 -8.927 1.00 96.38 101 PRO A CA 1
ATOM 752 C C . PRO A 1 101 ? 0.706 -5.697 -9.543 1.00 96.38 101 PRO A C 1
ATOM 754 O O . PRO A 1 101 ? 1.542 -6.471 -10.001 1.00 96.38 101 PRO A O 1
ATOM 757 N N . ALA A 1 102 ? 0.886 -4.371 -9.529 1.00 96.19 102 ALA A N 1
ATOM 758 C CA . ALA A 1 102 ? 2.102 -3.733 -10.022 1.00 96.19 102 ALA A CA 1
ATOM 759 C C . ALA A 1 102 ? 3.328 -4.133 -9.188 1.00 96.19 102 ALA A C 1
ATOM 761 O O . ALA A 1 102 ? 4.345 -4.518 -9.754 1.00 96.19 102 ALA A O 1
ATOM 762 N N . GLY A 1 103 ? 3.229 -4.078 -7.857 1.00 97.75 103 GLY A N 1
ATOM 763 C CA . GLY A 1 103 ? 4.324 -4.462 -6.967 1.00 97.75 103 GLY A CA 1
ATOM 764 C C . GLY A 1 103 ? 4.645 -5.951 -6.997 1.00 97.75 103 GLY A C 1
ATOM 765 O O . GLY A 1 103 ? 5.819 -6.303 -7.025 1.00 97.75 103 GLY A O 1
ATOM 766 N N . ASP A 1 104 ? 3.628 -6.812 -7.042 1.00 98.25 104 ASP A N 1
ATOM 767 C CA . ASP A 1 104 ? 3.808 -8.267 -7.129 1.00 98.25 104 ASP A CA 1
ATOM 768 C C . ASP A 1 104 ? 4.508 -8.666 -8.428 1.00 98.25 104 ASP A C 1
ATOM 770 O O . ASP A 1 104 ? 5.512 -9.374 -8.401 1.00 98.25 104 ASP A O 1
ATOM 774 N N . THR A 1 105 ? 4.021 -8.145 -9.558 1.00 98.12 105 THR A N 1
ATOM 775 C CA . THR A 1 105 ? 4.614 -8.418 -10.875 1.00 98.12 105 THR A CA 1
ATOM 776 C C . THR A 1 105 ? 6.033 -7.858 -10.959 1.00 98.12 105 THR A C 1
ATOM 778 O O . THR A 1 105 ? 6.932 -8.533 -11.446 1.00 98.12 105 THR A O 1
ATOM 781 N N . ALA A 1 106 ? 6.262 -6.644 -10.447 1.00 97.81 106 ALA A N 1
ATOM 782 C CA . ALA A 1 106 ? 7.591 -6.041 -10.418 1.00 97.81 106 ALA A CA 1
ATOM 783 C C . ALA A 1 106 ? 8.576 -6.850 -9.561 1.00 97.81 106 ALA A C 1
ATOM 785 O O . ALA A 1 106 ? 9.711 -7.046 -9.976 1.00 97.81 106 ALA A O 1
ATOM 786 N N . ASN A 1 107 ? 8.154 -7.343 -8.391 1.00 98.50 107 ASN A N 1
ATOM 787 C CA . ASN A 1 107 ? 8.984 -8.211 -7.551 1.00 98.50 107 ASN A CA 1
ATOM 788 C C . ASN A 1 107 ? 9.327 -9.526 -8.259 1.00 98.50 107 ASN A C 1
ATOM 790 O O . ASN A 1 107 ? 10.482 -9.942 -8.222 1.00 98.50 107 ASN A O 1
ATOM 794 N N . GLN A 1 108 ? 8.352 -10.145 -8.930 1.00 98.25 108 GLN A N 1
ATOM 795 C CA . GLN A 1 108 ? 8.587 -11.353 -9.718 1.00 98.25 108 GLN A CA 1
ATOM 796 C C . GLN A 1 108 ? 9.603 -11.099 -10.844 1.00 98.25 108 GLN A C 1
ATOM 798 O O . GLN A 1 108 ? 10.550 -11.862 -11.009 1.00 98.25 108 GLN A O 1
ATOM 803 N N . TRP A 1 109 ? 9.442 -10.015 -11.606 1.00 98.19 109 TRP A N 1
ATOM 804 C CA . TRP A 1 109 ? 10.346 -9.690 -12.714 1.00 98.19 109 TRP A CA 1
ATOM 805 C C . TRP A 1 109 ? 11.743 -9.276 -12.242 1.00 98.19 109 TRP A C 1
ATOM 807 O O . TRP A 1 109 ? 12.716 -9.591 -12.919 1.00 98.19 109 TRP A O 1
ATOM 817 N N . ASP A 1 110 ? 11.868 -8.611 -11.092 1.00 98.06 110 ASP A N 1
ATOM 818 C CA . ASP A 1 110 ? 13.167 -8.307 -10.473 1.00 98.06 110 ASP A CA 1
ATOM 819 C C . ASP A 1 110 ? 13.909 -9.594 -10.077 1.00 98.06 110 ASP A C 1
ATOM 821 O O . ASP A 1 110 ? 15.116 -9.694 -10.279 1.00 98.06 110 ASP A O 1
ATOM 825 N N . GLU A 1 111 ? 13.196 -10.609 -9.577 1.00 97.94 111 GLU A N 1
ATOM 826 C CA . GLU A 1 111 ? 13.777 -11.920 -9.257 1.00 97.94 111 GLU A CA 1
ATOM 827 C C . GLU A 1 111 ? 14.182 -12.709 -10.515 1.00 97.94 111 GLU A C 1
ATOM 829 O O . GLU A 1 111 ? 15.253 -13.317 -10.542 1.00 97.94 111 GLU A O 1
ATOM 834 N N . GLU A 1 112 ? 13.360 -12.675 -11.567 1.00 97.94 112 GLU A N 1
ATOM 835 C CA . GLU A 1 112 ? 13.602 -13.414 -12.813 1.00 97.94 112 GLU A CA 1
ATOM 836 C C . GLU A 1 112 ? 14.663 -12.759 -13.718 1.00 97.94 112 GLU A C 1
ATOM 838 O O . GLU A 1 112 ? 15.439 -13.463 -14.368 1.00 97.94 112 GLU A O 1
ATOM 843 N N . LEU A 1 113 ? 14.697 -11.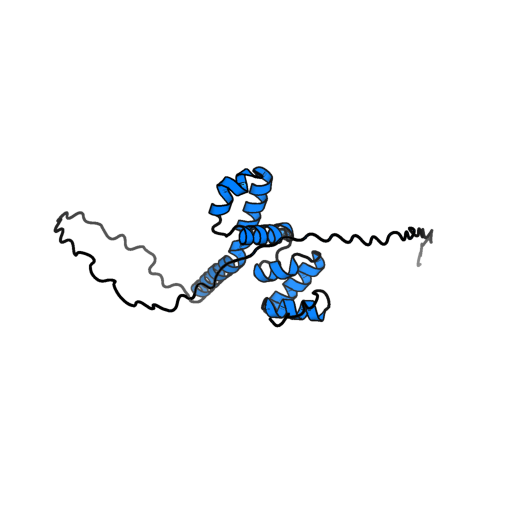423 -13.786 1.00 96.88 113 LEU A N 1
ATOM 844 C CA . LEU A 1 113 ? 15.475 -10.660 -14.774 1.00 96.88 113 LEU A CA 1
ATOM 845 C C . LEU A 1 113 ? 16.594 -9.808 -14.153 1.00 96.88 113 LEU A C 1
ATOM 847 O O . LEU A 1 113 ? 17.496 -9.369 -14.869 1.00 96.88 113 LEU A O 1
ATOM 851 N N . GLY A 1 114 ? 16.552 -9.538 -12.845 1.00 96.81 114 GLY A N 1
ATOM 852 C CA . GLY A 1 114 ? 17.559 -8.735 -12.150 1.00 96.81 114 GLY A CA 1
ATOM 853 C C . GLY A 1 114 ? 17.723 -7.329 -12.736 1.00 96.81 114 GLY A C 1
ATOM 854 O O . GLY A 1 114 ? 16.791 -6.529 -12.776 1.00 96.81 114 GLY A O 1
ATOM 855 N N . GLU A 1 115 ? 18.930 -6.995 -13.197 1.00 96.81 115 GLU A N 1
ATOM 856 C CA . GLU A 1 115 ? 19.229 -5.660 -13.737 1.00 96.81 115 GLU A CA 1
ATOM 857 C C . GLU A 1 115 ? 18.440 -5.334 -15.016 1.00 96.81 115 GLU A C 1
ATOM 859 O O . GLU A 1 115 ? 18.079 -4.172 -15.232 1.00 96.81 115 GLU A O 1
ATOM 864 N N . ASP A 1 116 ? 18.107 -6.339 -15.832 1.00 97.00 116 ASP A N 1
ATOM 865 C CA . ASP A 1 116 ? 17.342 -6.139 -17.068 1.00 97.00 116 ASP A CA 1
ATOM 866 C C . ASP A 1 116 ? 15.924 -5.632 -16.779 1.00 97.00 116 ASP A C 1
ATOM 868 O O . ASP A 1 116 ? 15.401 -4.808 -17.533 1.00 97.00 116 ASP A O 1
ATOM 872 N N . PHE A 1 117 ? 15.323 -6.034 -15.652 1.00 97.44 117 PHE A N 1
ATOM 873 C CA . PHE A 1 117 ? 14.042 -5.488 -15.199 1.00 97.44 117 PHE A CA 1
ATOM 874 C C . PHE A 1 117 ? 14.102 -3.964 -15.044 1.00 97.44 117 PHE A C 1
ATOM 876 O O . PHE A 1 117 ? 13.269 -3.241 -15.603 1.00 97.44 117 PHE A O 1
ATOM 883 N N . TRP A 1 118 ? 15.117 -3.461 -14.340 1.00 95.94 118 TRP A N 1
ATOM 884 C CA . TRP A 1 118 ? 15.271 -2.028 -14.084 1.00 95.94 118 TRP A CA 1
ATOM 885 C C . TRP A 1 118 ? 15.597 -1.225 -15.342 1.00 95.94 118 TRP A C 1
ATOM 887 O O . TRP A 1 118 ? 15.128 -0.093 -15.472 1.00 95.94 118 TRP A O 1
ATOM 897 N N . ASN A 1 119 ? 16.376 -1.801 -16.257 1.00 95.44 119 ASN A N 1
ATOM 898 C CA . ASN A 1 119 ? 16.822 -1.116 -17.468 1.00 95.44 119 ASN A CA 1
ATOM 899 C C . ASN A 1 119 ? 15.761 -1.101 -18.576 1.00 95.44 119 ASN A C 1
ATOM 901 O O . ASN A 1 119 ? 15.653 -0.108 -19.297 1.00 95.44 119 ASN A O 1
ATOM 905 N N . LEU A 1 120 ? 14.995 -2.186 -18.725 1.00 96.00 120 LEU A N 1
ATOM 906 C CA . LEU A 1 120 ? 14.114 -2.388 -19.878 1.00 96.00 120 LEU A CA 1
ATOM 907 C C . LEU A 1 120 ? 12.626 -2.246 -19.545 1.00 96.00 120 LEU A C 1
ATOM 909 O O . LEU A 1 120 ? 11.873 -1.775 -20.392 1.00 96.00 120 LEU A O 1
ATOM 913 N N . TYR A 1 121 ? 12.196 -2.631 -18.340 1.00 95.81 121 TYR A N 1
ATOM 914 C CA . TYR A 1 121 ? 10.772 -2.858 -18.060 1.00 95.81 121 TYR A CA 1
ATOM 915 C C . TYR A 1 121 ? 10.184 -1.964 -16.964 1.00 95.81 121 TYR A C 1
ATOM 917 O O . TYR A 1 121 ? 8.988 -1.682 -16.989 1.00 95.81 121 TYR A O 1
ATOM 925 N N . ALA A 1 122 ? 10.986 -1.469 -16.018 1.00 93.94 122 ALA A N 1
ATOM 926 C CA . ALA A 1 122 ? 10.484 -0.707 -14.869 1.00 93.94 122 ALA A CA 1
ATOM 927 C C . ALA A 1 122 ? 9.646 0.534 -15.253 1.00 93.94 122 ALA A C 1
ATOM 929 O O . ALA A 1 122 ? 8.677 0.862 -14.566 1.00 93.94 122 ALA A O 1
ATOM 930 N N . ASN A 1 123 ? 9.974 1.201 -16.366 1.00 93.75 123 ASN A N 1
ATOM 931 C CA . ASN A 1 123 ? 9.240 2.382 -16.839 1.00 93.75 123 ASN A CA 1
ATOM 932 C C . ASN A 1 123 ? 7.825 2.056 -17.356 1.00 93.75 123 ASN A C 1
ATOM 934 O O . ASN A 1 123 ? 6.947 2.917 -17.295 1.00 93.75 123 ASN A O 1
ATOM 938 N N . GLU A 1 124 ? 7.572 0.819 -17.794 1.00 96.06 124 GLU A N 1
ATOM 939 C CA . GLU A 1 124 ? 6.271 0.390 -18.334 1.00 96.06 124 GLU A CA 1
ATOM 940 C C . GLU A 1 124 ? 5.175 0.332 -17.259 1.00 96.06 124 GLU A C 1
ATOM 942 O O . GLU A 1 124 ? 3.985 0.402 -17.557 1.00 96.06 124 GLU A O 1
ATOM 947 N N . PHE A 1 125 ? 5.557 0.278 -15.980 1.00 92.62 125 PHE A N 1
ATOM 948 C CA . PHE A 1 125 ? 4.607 0.281 -14.868 1.00 92.62 125 PHE A CA 1
ATOM 949 C C . PHE A 1 125 ? 3.980 1.663 -14.611 1.00 92.62 125 PHE A C 1
ATOM 951 O O . PHE A 1 125 ? 3.068 1.778 -13.791 1.00 92.62 125 PHE A O 1
ATOM 958 N N . GLY A 1 126 ? 4.459 2.726 -15.270 1.00 94.56 126 GLY A N 1
ATOM 959 C CA . GLY A 1 126 ? 3.927 4.083 -15.105 1.00 94.56 126 GLY A CA 1
ATOM 960 C C . GLY A 1 126 ? 4.241 4.726 -13.746 1.00 94.56 126 GLY A C 1
ATOM 961 O O . GLY A 1 126 ? 3.593 5.700 -13.358 1.00 94.56 126 GLY A O 1
ATOM 962 N N . TYR A 1 127 ? 5.227 4.198 -13.016 1.00 94.19 127 TYR A N 1
ATOM 963 C CA . TYR A 1 127 ? 5.722 4.764 -11.760 1.00 94.19 127 TYR A CA 1
ATOM 964 C C . TYR A 1 127 ? 7.102 5.389 -11.952 1.00 94.19 127 TYR A C 1
ATOM 966 O O . TYR A 1 127 ? 7.904 4.948 -12.770 1.00 94.19 127 TYR A O 1
ATOM 974 N N . THR A 1 128 ? 7.421 6.386 -11.128 1.00 95.69 128 THR A N 1
ATOM 975 C CA . THR A 1 128 ? 8.814 6.811 -10.962 1.00 95.69 128 THR A CA 1
ATOM 976 C C . THR A 1 128 ? 9.604 5.725 -10.234 1.00 95.69 128 THR A C 1
ATOM 978 O O . THR A 1 128 ? 9.045 4.990 -9.417 1.00 95.69 128 THR A O 1
ATOM 981 N N . TYR A 1 129 ? 10.918 5.664 -10.457 1.00 95.00 129 TYR A N 1
ATOM 982 C CA . TYR A 1 129 ? 11.787 4.677 -9.808 1.00 95.00 129 TYR A CA 1
ATOM 983 C C . TYR A 1 129 ? 11.618 4.613 -8.273 1.00 95.00 129 TYR A C 1
ATOM 985 O O . TYR A 1 129 ? 11.395 3.518 -7.749 1.00 95.00 129 TYR A O 1
ATOM 993 N N . PRO A 1 130 ? 11.629 5.739 -7.521 1.00 96.69 130 PRO A N 1
ATOM 994 C CA . PRO A 1 130 ? 11.423 5.690 -6.071 1.00 96.69 130 PRO A CA 1
ATOM 995 C C . PRO A 1 130 ? 10.032 5.179 -5.683 1.00 96.69 130 PRO A C 1
ATOM 997 O O . PRO A 1 130 ? 9.890 4.465 -4.693 1.00 96.69 130 PRO A O 1
ATOM 1000 N N . SER A 1 131 ? 9.003 5.520 -6.467 1.00 96.38 131 SER A N 1
ATOM 1001 C CA . SER A 1 131 ? 7.640 5.058 -6.211 1.00 96.38 131 SER A CA 1
ATOM 1002 C C . SER A 1 131 ? 7.504 3.557 -6.454 1.00 96.38 131 SER A C 1
ATOM 1004 O O . SER A 1 131 ? 6.872 2.883 -5.646 1.00 96.38 131 SER A O 1
ATOM 1006 N N . LEU A 1 132 ? 8.100 3.029 -7.527 1.00 97.00 132 LEU A N 1
ATOM 1007 C CA . LEU A 1 132 ? 8.065 1.599 -7.830 1.00 97.00 132 LEU A CA 1
ATOM 1008 C C . LEU A 1 132 ? 8.795 0.792 -6.755 1.00 97.00 132 LEU A C 1
ATOM 1010 O O . LEU A 1 132 ? 8.242 -0.174 -6.241 1.00 97.00 132 LEU A O 1
ATOM 1014 N N . ARG A 1 133 ? 9.981 1.250 -6.329 1.00 97.62 133 ARG A N 1
ATOM 1015 C CA . ARG A 1 133 ? 10.714 0.659 -5.197 1.00 97.62 133 ARG A CA 1
ATOM 1016 C C . ARG A 1 133 ? 9.871 0.622 -3.921 1.00 97.62 133 ARG A C 1
ATOM 1018 O O . ARG A 1 133 ? 9.884 -0.393 -3.229 1.00 97.62 133 ARG A O 1
ATOM 1025 N N . ASN A 1 134 ? 9.131 1.691 -3.609 1.00 97.62 134 ASN A N 1
ATOM 1026 C CA . ASN A 1 134 ? 8.243 1.679 -2.445 1.00 97.62 134 ASN A CA 1
ATOM 1027 C C . ASN A 1 134 ? 7.122 0.647 -2.601 1.00 97.62 134 ASN A C 1
ATOM 1029 O O . ASN A 1 134 ? 6.857 -0.114 -1.678 1.00 97.62 134 ASN A O 1
ATOM 1033 N N . VAL A 1 135 ? 6.497 0.595 -3.779 1.00 97.88 135 VAL A N 1
ATOM 1034 C CA . VAL A 1 135 ? 5.408 -0.349 -4.048 1.00 97.88 135 VAL A CA 1
ATOM 1035 C C . VAL A 1 135 ? 5.885 -1.802 -3.940 1.00 97.88 135 VAL A C 1
ATOM 1037 O O . VAL A 1 135 ? 5.244 -2.611 -3.268 1.00 97.88 135 VAL A O 1
ATOM 1040 N N . MET A 1 136 ? 7.043 -2.109 -4.527 1.00 98.31 136 MET A N 1
ATOM 1041 C CA . MET A 1 136 ? 7.712 -3.410 -4.428 1.00 98.31 136 MET A CA 1
ATOM 1042 C C . MET A 1 136 ? 8.006 -3.799 -2.975 1.00 98.31 136 MET A C 1
ATOM 1044 O O . MET A 1 136 ? 7.694 -4.917 -2.569 1.00 98.31 136 MET A O 1
ATOM 1048 N N . ARG A 1 137 ? 8.551 -2.871 -2.175 1.00 98.38 137 ARG A N 1
ATOM 1049 C CA . ARG A 1 137 ? 8.861 -3.081 -0.751 1.00 98.38 137 ARG A CA 1
ATOM 1050 C C . ARG A 1 137 ? 7.628 -3.502 0.049 1.00 98.38 137 ARG A C 1
ATOM 1052 O O . ARG A 1 137 ? 7.675 -4.534 0.710 1.00 98.38 137 ARG A O 1
ATOM 1059 N N . VAL A 1 138 ? 6.525 -2.760 -0.066 1.00 98.31 138 VAL A N 1
ATOM 1060 C CA . VAL A 1 138 ? 5.270 -3.085 0.637 1.00 98.31 138 VAL A CA 1
ATOM 1061 C C . VAL A 1 138 ? 4.759 -4.462 0.215 1.00 98.31 138 VAL A C 1
ATOM 1063 O O . VAL A 1 138 ? 4.415 -5.281 1.062 1.00 98.31 138 VAL A O 1
ATOM 1066 N N . CYS A 1 139 ? 4.755 -4.754 -1.091 1.00 98.19 139 CYS A N 1
ATOM 1067 C CA . CYS A 1 139 ? 4.265 -6.037 -1.605 1.00 98.19 139 CYS A CA 1
ATOM 1068 C C . CYS A 1 139 ? 5.144 -7.223 -1.185 1.00 98.19 139 CYS A C 1
ATOM 1070 O O . CYS A 1 139 ? 4.627 -8.320 -0.992 1.00 98.19 139 CYS A O 1
ATOM 1072 N N . LYS A 1 140 ? 6.452 -6.999 -1.013 1.00 98.00 140 LYS A N 1
ATOM 1073 C CA . LYS A 1 140 ? 7.402 -8.001 -0.514 1.00 98.00 140 LYS A CA 1
ATOM 1074 C C . LYS A 1 140 ? 7.214 -8.272 0.978 1.00 98.00 140 LYS A C 1
ATOM 1076 O O . LYS A 1 140 ? 7.320 -9.418 1.404 1.00 98.00 140 LYS A O 1
ATOM 1081 N N . ASN A 1 141 ? 6.941 -7.229 1.757 1.00 98.06 141 ASN A N 1
ATOM 1082 C CA . ASN A 1 141 ? 6.767 -7.340 3.203 1.00 98.06 141 ASN A CA 1
ATOM 1083 C C . ASN A 1 141 ? 5.384 -7.867 3.598 1.00 98.06 141 ASN A C 1
ATOM 1085 O O . ASN A 1 141 ? 5.258 -8.457 4.664 1.00 98.06 141 ASN A O 1
ATOM 1089 N N . ILE A 1 142 ? 4.366 -7.667 2.756 1.00 97.69 142 ILE A N 1
ATOM 1090 C CA . ILE A 1 142 ? 2.997 -8.127 2.998 1.00 97.69 142 ILE A CA 1
ATOM 1091 C C . ILE A 1 142 ? 2.550 -8.982 1.804 1.00 97.69 142 ILE A C 1
ATOM 1093 O O . ILE A 1 142 ? 2.082 -8.432 0.795 1.00 97.69 142 ILE A O 1
ATOM 1097 N N . PRO A 1 143 ? 2.708 -10.317 1.870 1.00 96.19 143 PRO A N 1
ATOM 1098 C CA . PRO A 1 143 ? 2.387 -11.201 0.757 1.00 96.19 143 PRO A CA 1
ATOM 1099 C C . PRO A 1 143 ? 0.869 -11.257 0.502 1.00 96.19 143 PRO A C 1
ATOM 1101 O O . PRO A 1 143 ? 0.082 -10.886 1.378 1.00 96.19 143 PRO A O 1
ATOM 1104 N N . PRO A 1 144 ? 0.427 -11.687 -0.697 1.00 96.25 144 PRO A N 1
ATOM 1105 C CA . PRO A 1 144 ? -0.978 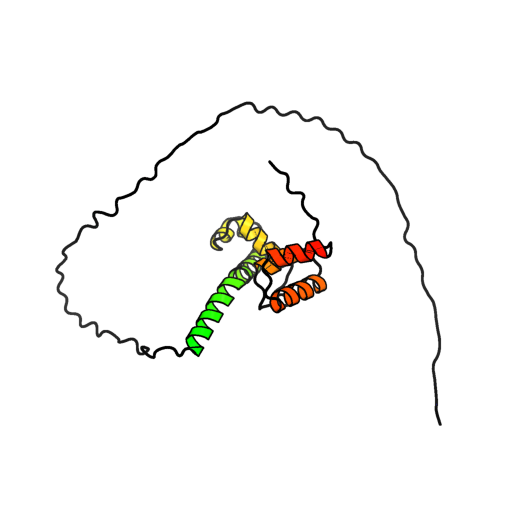-11.620 -1.107 1.00 96.25 144 PRO A CA 1
ATOM 1106 C C . PRO A 1 144 ? -1.980 -12.263 -0.138 1.00 96.25 144 PRO A C 1
ATOM 1108 O O . PRO A 1 144 ? -3.084 -11.749 0.016 1.00 96.25 144 PRO A O 1
ATOM 1111 N N . ASP A 1 145 ? -1.596 -13.348 0.533 1.00 96.44 145 ASP A N 1
ATOM 1112 C CA . ASP A 1 145 ? -2.405 -14.092 1.506 1.00 96.44 145 ASP A CA 1
ATOM 1113 C C . ASP A 1 145 ? -2.582 -13.374 2.854 1.00 96.44 145 ASP A C 1
ATOM 1115 O O . ASP A 1 145 ? -3.479 -13.724 3.619 1.00 96.44 145 ASP A O 1
ATOM 1119 N N . LYS A 1 146 ? -1.748 -12.368 3.142 1.00 96.81 146 LYS A N 1
ATOM 1120 C CA . LYS A 1 146 ? -1.767 -11.588 4.392 1.00 96.81 146 LYS A CA 1
ATOM 1121 C C . LYS A 1 146 ? -2.371 -10.196 4.241 1.00 96.81 146 LYS A C 1
ATOM 1123 O O . LYS A 1 146 ? -2.449 -9.449 5.211 1.00 96.81 146 LYS A O 1
ATOM 1128 N N . ARG A 1 147 ? -2.788 -9.815 3.034 1.00 96.94 147 ARG A N 1
ATOM 1129 C CA . ARG A 1 147 ? -3.368 -8.491 2.775 1.00 96.94 147 ARG A CA 1
ATOM 1130 C C . ARG A 1 147 ? -4.826 -8.463 3.191 1.00 96.94 147 ARG A C 1
ATOM 1132 O O . ARG A 1 147 ? -5.594 -9.354 2.834 1.00 96.94 147 ARG A O 1
ATOM 1139 N N . ASN A 1 148 ? -5.231 -7.385 3.852 1.00 95.50 148 ASN A N 1
ATOM 1140 C CA . ASN A 1 148 ? -6.644 -7.143 4.103 1.00 95.50 148 ASN A CA 1
ATOM 1141 C C . ASN A 1 148 ? -7.285 -6.564 2.820 1.00 95.50 148 ASN A C 1
ATOM 1143 O O . ASN A 1 148 ? -6.884 -5.480 2.385 1.00 95.50 148 ASN A O 1
ATOM 1147 N N . PRO A 1 149 ? -8.266 -7.248 2.196 1.00 92.94 149 PRO A N 1
ATOM 1148 C CA . PRO A 1 149 ? -8.841 -6.828 0.916 1.00 92.94 149 PRO A CA 1
ATOM 1149 C C . PRO A 1 149 ? -9.659 -5.532 1.000 1.00 92.94 149 PRO A C 1
ATOM 1151 O O . PRO A 1 149 ? -9.880 -4.895 -0.033 1.00 92.94 149 PRO A O 1
ATOM 1154 N N . GLU A 1 150 ? -10.102 -5.147 2.197 1.00 94.00 150 GLU A N 1
ATOM 1155 C CA . GLU A 1 150 ? -10.871 -3.924 2.445 1.00 94.00 150 GLU A CA 1
ATOM 1156 C C . GLU A 1 150 ? -9.963 -2.724 2.763 1.00 94.00 150 GLU A C 1
ATOM 1158 O O . GLU A 1 150 ? -10.370 -1.570 2.609 1.00 94.00 150 GLU A O 1
ATOM 1163 N N . ALA A 1 151 ? -8.708 -2.973 3.152 1.00 95.56 151 ALA A N 1
ATOM 1164 C CA . ALA A 1 151 ? -7.746 -1.922 3.448 1.00 95.56 151 ALA A CA 1
ATOM 1165 C C . ALA A 1 151 ? -7.072 -1.378 2.176 1.00 95.56 151 ALA A C 1
ATOM 1167 O O . ALA A 1 151 ? -6.651 -2.105 1.276 1.00 95.56 151 ALA A O 1
ATOM 1168 N N . SER A 1 152 ? -6.896 -0.055 2.123 1.00 96.44 152 SER A N 1
ATOM 1169 C CA . SER A 1 152 ? -6.159 0.597 1.034 1.00 96.44 152 SER A CA 1
ATOM 1170 C C . SER A 1 152 ? -4.661 0.270 1.068 1.00 96.44 152 SER A C 1
ATOM 1172 O O . SER A 1 152 ? -4.089 0.033 2.136 1.00 96.44 152 SER A O 1
ATOM 1174 N N . PHE A 1 153 ? -3.983 0.348 -0.081 1.00 97.12 153 PHE A N 1
ATOM 1175 C CA . PHE A 1 153 ? -2.524 0.191 -0.150 1.00 97.12 153 PHE A CA 1
ATOM 1176 C C . PHE A 1 153 ? -1.769 1.155 0.782 1.00 97.12 153 PHE A C 1
ATOM 1178 O O . PHE A 1 153 ? -0.774 0.794 1.398 1.00 97.12 153 PHE A O 1
ATOM 1185 N N . ALA A 1 154 ? -2.263 2.385 0.938 1.00 96.81 154 ALA A N 1
ATOM 1186 C CA . ALA A 1 154 ? -1.609 3.381 1.780 1.00 96.81 154 ALA A CA 1
ATOM 1187 C C . ALA A 1 154 ? -1.660 3.037 3.280 1.00 96.81 154 ALA A C 1
ATOM 1189 O O . ALA A 1 154 ? -0.798 3.492 4.022 1.00 96.81 154 ALA A O 1
ATOM 1190 N N . LEU A 1 155 ? -2.645 2.249 3.735 1.00 97.69 155 LEU A N 1
ATOM 1191 C CA . LEU A 1 155 ? -2.658 1.722 5.106 1.00 97.69 155 LEU A CA 1
ATOM 1192 C C . LEU A 1 155 ? -1.602 0.625 5.270 1.00 97.69 155 LEU A C 1
ATOM 1194 O O . LEU A 1 155 ? -0.855 0.645 6.243 1.00 97.69 155 LEU A O 1
ATOM 1198 N N . HIS A 1 156 ? -1.486 -0.260 4.278 1.00 98.12 156 HIS A N 1
ATOM 1199 C CA . HIS A 1 156 ? -0.458 -1.300 4.234 1.00 98.12 156 HIS A CA 1
ATOM 1200 C C . HIS A 1 156 ? 0.960 -0.706 4.265 1.00 98.12 156 HIS A C 1
ATOM 1202 O O . HIS A 1 156 ? 1.788 -1.156 5.047 1.00 98.12 156 HIS A O 1
ATOM 1208 N N . ASP A 1 157 ? 1.218 0.367 3.511 1.00 97.94 157 ASP A N 1
ATOM 1209 C CA . ASP A 1 157 ? 2.506 1.086 3.505 1.00 97.94 157 ASP A CA 1
ATOM 1210 C C . ASP A 1 157 ? 2.922 1.632 4.883 1.00 97.94 157 ASP A C 1
ATOM 1212 O O . ASP A 1 157 ? 4.107 1.799 5.151 1.00 97.94 157 ASP A O 1
ATOM 1216 N N . VAL A 1 158 ? 1.966 1.917 5.775 1.00 98.12 158 VAL A N 1
ATOM 1217 C CA . VAL A 1 158 ? 2.277 2.375 7.140 1.00 98.12 158 VAL A CA 1
ATOM 1218 C C . VAL A 1 158 ? 2.731 1.227 8.036 1.00 98.12 158 VAL A C 1
ATOM 1220 O O . VAL A 1 158 ? 3.543 1.458 8.932 1.00 98.12 158 VAL A O 1
ATOM 1223 N N . VAL A 1 159 ? 2.195 0.025 7.822 1.00 98.19 159 VAL A N 1
ATOM 1224 C CA . VAL A 1 159 ? 2.398 -1.122 8.717 1.00 98.19 159 VAL A CA 1
ATOM 1225 C C . VAL A 1 159 ? 3.421 -2.133 8.204 1.00 98.19 159 VAL A C 1
ATOM 1227 O O . VAL A 1 159 ? 3.778 -3.052 8.931 1.00 98.19 159 VAL A O 1
ATOM 1230 N N . ASP A 1 160 ? 3.941 -1.961 6.990 1.00 97.38 160 ASP A N 1
ATOM 1231 C CA . ASP A 1 160 ? 4.811 -2.940 6.327 1.00 97.38 160 ASP A CA 1
ATOM 1232 C C . ASP A 1 160 ? 6.172 -3.193 7.005 1.00 97.38 160 ASP A C 1
ATOM 1234 O O . ASP A 1 160 ? 6.931 -4.051 6.558 1.00 97.38 160 ASP A O 1
ATOM 1238 N N . GLY A 1 161 ? 6.496 -2.452 8.067 1.00 95.38 161 GLY A N 1
ATOM 1239 C CA . GLY A 1 161 ? 7.671 -2.665 8.913 1.00 95.38 161 GLY A CA 1
ATOM 1240 C C . GLY A 1 161 ? 7.421 -3.487 10.183 1.00 95.38 161 GLY A C 1
ATOM 1241 O O . GLY A 1 161 ? 8.385 -3.768 10.893 1.00 95.38 161 GLY A O 1
ATOM 1242 N N . PHE A 1 162 ? 6.172 -3.844 10.499 1.00 97.12 162 PHE A N 1
ATOM 1243 C CA . PHE A 1 162 ? 5.827 -4.647 11.681 1.00 97.12 162 PHE A CA 1
ATOM 1244 C C . PHE A 1 162 ? 5.761 -6.146 11.360 1.00 97.12 162 PHE A C 1
ATOM 1246 O O . PHE A 1 162 ? 5.794 -6.535 10.194 1.00 97.12 162 PHE A O 1
ATOM 1253 N N . ASP A 1 163 ? 5.664 -6.996 12.384 1.00 96.50 163 ASP A N 1
ATOM 1254 C CA . ASP A 1 163 ? 5.351 -8.417 12.209 1.00 96.50 163 ASP A CA 1
ATOM 1255 C C . ASP A 1 163 ? 3.900 -8.623 11.725 1.00 96.50 163 ASP A C 1
ATOM 1257 O O . ASP A 1 163 ? 3.064 -7.725 11.820 1.00 96.50 163 ASP A O 1
ATOM 1261 N N . PHE A 1 164 ? 3.594 -9.812 11.200 1.00 95.88 164 PHE A N 1
ATOM 1262 C CA . PHE A 1 164 ? 2.298 -10.084 10.571 1.00 95.88 164 PHE A CA 1
ATOM 1263 C C . PHE A 1 164 ? 1.101 -9.997 11.521 1.00 95.88 164 PHE A C 1
ATOM 1265 O O . PHE A 1 164 ? 0.041 -9.554 11.087 1.00 95.88 164 PHE A O 1
ATOM 1272 N N . GLU A 1 165 ? 1.252 -10.390 12.786 1.00 96.19 165 GLU A N 1
ATOM 1273 C CA . GLU A 1 165 ? 0.155 -10.338 13.761 1.00 96.19 165 GLU A CA 1
ATOM 1274 C C . GLU A 1 165 ? -0.190 -8.879 14.076 1.00 96.19 165 GLU A C 1
ATOM 1276 O O . GLU A 1 165 ? -1.355 -8.475 14.036 1.00 96.19 165 GLU A O 1
ATOM 1281 N N . THR A 1 166 ? 0.840 -8.051 14.266 1.00 96.69 166 THR A N 1
ATOM 1282 C CA . THR A 1 166 ? 0.686 -6.603 14.420 1.00 96.69 166 THR A CA 1
ATOM 1283 C C . THR A 1 166 ? 0.059 -5.974 13.171 1.00 96.69 166 THR A C 1
ATOM 1285 O O . THR A 1 166 ? -0.892 -5.199 13.284 1.00 96.69 166 THR A O 1
ATOM 1288 N N . GLN A 1 167 ? 0.546 -6.302 11.971 1.00 97.56 167 GLN A N 1
ATOM 1289 C CA . GLN A 1 167 ? -0.021 -5.786 10.718 1.00 97.56 167 GLN A CA 1
ATOM 1290 C C . GLN A 1 167 ? -1.518 -6.097 10.593 1.00 97.56 167 GLN A C 1
ATOM 1292 O O . GLN A 1 167 ? -2.305 -5.190 10.317 1.00 97.56 167 GLN A O 1
ATOM 1297 N N . GLU A 1 168 ? -1.907 -7.355 10.809 1.00 97.44 168 GLU A N 1
ATOM 1298 C CA . GLU A 1 168 ? -3.291 -7.822 10.695 1.00 97.44 168 GLU A CA 1
ATOM 1299 C C . GLU A 1 168 ? -4.210 -7.085 11.674 1.00 97.44 168 GLU A C 1
ATOM 1301 O O . GLU A 1 168 ? -5.192 -6.475 11.242 1.00 97.44 168 GLU A O 1
ATOM 1306 N N . ALA A 1 169 ? -3.836 -7.032 12.957 1.00 97.69 169 ALA A N 1
ATOM 1307 C CA . ALA A 1 169 ? -4.625 -6.368 13.993 1.00 97.69 169 ALA A CA 1
ATOM 1308 C C . ALA A 1 169 ? -4.847 -4.872 13.699 1.00 97.69 169 ALA A C 1
ATOM 1310 O O . ALA A 1 169 ? -5.954 -4.346 13.852 1.00 97.69 169 ALA A O 1
ATOM 1311 N N . TRP A 1 170 ? -3.807 -4.168 13.241 1.00 98.19 170 TRP A N 1
ATOM 1312 C CA . TRP A 1 170 ? -3.909 -2.742 12.921 1.00 98.19 170 TRP A CA 1
ATOM 1313 C C . TRP A 1 170 ? -4.699 -2.469 11.641 1.00 98.19 170 TRP A C 1
ATOM 1315 O O . TRP A 1 170 ? -5.439 -1.482 11.589 1.00 98.19 170 TRP A O 1
ATOM 1325 N N . LEU A 1 171 ? -4.571 -3.317 10.617 1.00 97.88 171 LEU A N 1
ATOM 1326 C CA . LEU A 1 171 ? -5.345 -3.187 9.381 1.00 97.88 171 LEU A CA 1
ATOM 1327 C C . LEU A 1 171 ? -6.828 -3.486 9.616 1.00 97.88 171 LEU A C 1
ATOM 1329 O O . LEU A 1 171 ? -7.669 -2.722 9.145 1.00 97.88 171 LEU A O 1
ATOM 1333 N N . GLU A 1 172 ? -7.154 -4.540 10.367 1.00 97.75 172 GLU A N 1
ATOM 1334 C CA . GLU A 1 172 ? -8.535 -4.872 10.741 1.00 97.75 172 GLU A CA 1
ATOM 1335 C C . GLU A 1 172 ? -9.187 -3.728 11.523 1.00 97.75 172 GLU A C 1
ATOM 1337 O O . GLU A 1 172 ? -10.293 -3.287 11.189 1.00 97.75 172 GLU A O 1
ATOM 1342 N N . ARG A 1 173 ? -8.476 -3.184 12.516 1.00 98.00 173 ARG A N 1
ATOM 1343 C CA . ARG A 1 173 ? -8.963 -2.046 13.299 1.00 98.00 173 ARG A CA 1
ATOM 1344 C C . ARG A 1 173 ? -9.155 -0.798 12.439 1.00 98.00 173 ARG A C 1
ATOM 1346 O O . ARG A 1 173 ? -10.193 -0.147 12.535 1.00 98.00 173 ARG A O 1
ATOM 1353 N N . ALA A 1 174 ? -8.200 -0.492 11.560 1.00 97.94 174 ALA A N 1
ATOM 1354 C CA . ALA A 1 174 ? -8.295 0.653 10.660 1.00 97.94 174 ALA A CA 1
ATOM 1355 C C . ALA A 1 174 ? -9.472 0.539 9.680 1.00 97.94 174 ALA A C 1
ATOM 1357 O O . ALA A 1 174 ? -10.108 1.548 9.387 1.00 97.94 174 ALA A O 1
ATOM 1358 N N . VAL A 1 175 ? -9.779 -0.661 9.184 1.00 96.62 175 VAL A N 1
ATOM 1359 C CA . VAL A 1 175 ? -10.955 -0.896 8.331 1.00 96.62 175 VAL A CA 1
ATOM 1360 C C . VAL A 1 175 ? -12.246 -0.760 9.138 1.00 96.62 175 VAL A C 1
ATOM 1362 O O . VAL A 1 175 ? -13.140 -0.025 8.726 1.00 96.62 175 VAL A O 1
ATOM 1365 N N . THR A 1 176 ? -12.319 -1.406 10.304 1.00 97.38 176 THR A N 1
ATOM 1366 C CA . THR A 1 176 ? -13.513 -1.414 11.168 1.00 97.38 176 THR A CA 1
ATOM 1367 C C . THR A 1 176 ? -13.901 -0.012 11.636 1.00 97.38 176 THR A C 1
ATOM 1369 O O . THR A 1 176 ? -15.081 0.330 11.681 1.00 97.38 176 THR A O 1
ATOM 1372 N N . GLU A 1 177 ? -12.912 0.812 11.978 1.00 97.56 177 GLU A N 1
ATOM 1373 C CA . GLU A 1 177 ? -13.116 2.183 12.452 1.00 97.56 177 GLU A CA 1
ATOM 1374 C C . GLU A 1 177 ? -13.033 3.237 11.326 1.00 97.56 177 GLU A C 1
ATOM 1376 O O . GLU A 1 177 ? -13.041 4.439 11.603 1.00 97.56 177 GLU A O 1
ATOM 1381 N N . GLU A 1 178 ? -12.931 2.810 10.061 1.00 96.56 178 GLU A N 1
ATOM 1382 C CA . GLU A 1 178 ? -12.805 3.675 8.876 1.00 96.56 178 GLU A CA 1
ATOM 1383 C C . GLU A 1 178 ? -11.664 4.713 8.980 1.00 96.56 178 GLU A C 1
ATOM 1385 O O . GLU A 1 178 ? -11.781 5.883 8.595 1.00 96.56 178 GLU A O 1
ATOM 1390 N N . TRP A 1 179 ? -10.519 4.301 9.520 1.00 97.94 179 TRP A N 1
ATOM 1391 C CA . TRP A 1 179 ? -9.388 5.189 9.737 1.00 97.94 179 TRP A CA 1
ATOM 1392 C C . TRP A 1 179 ? -8.734 5.658 8.438 1.00 97.94 179 TRP A C 1
ATOM 1394 O O . TRP A 1 179 ? -8.438 4.907 7.510 1.00 97.94 179 TRP A O 1
ATOM 1404 N N . THR A 1 180 ? -8.370 6.939 8.435 1.00 97.31 180 THR A N 1
ATOM 1405 C CA . THR A 1 180 ? -7.431 7.485 7.452 1.00 97.31 180 THR A CA 1
ATOM 1406 C C . THR A 1 180 ? -5.992 7.083 7.793 1.00 97.31 180 THR A C 1
ATOM 1408 O O . THR A 1 180 ? -5.657 6.847 8.953 1.00 97.31 180 THR A O 1
ATOM 1411 N N . VAL A 1 181 ? -5.087 7.127 6.807 1.00 97.31 181 VAL A N 1
ATOM 1412 C CA . VAL A 1 181 ? -3.630 6.935 7.004 1.00 97.31 181 VAL A CA 1
ATOM 1413 C C . VAL A 1 181 ? -3.075 7.827 8.119 1.00 97.31 181 VAL A C 1
ATOM 1415 O O . VAL A 1 181 ? -2.225 7.408 8.902 1.00 97.31 181 VAL A O 1
ATOM 1418 N N . LYS A 1 182 ? -3.562 9.072 8.203 1.00 97.50 182 LYS A N 1
ATOM 1419 C CA . LYS A 1 182 ? -3.162 10.012 9.253 1.00 97.50 182 LYS A CA 1
ATOM 1420 C C . LYS A 1 182 ? -3.568 9.492 10.633 1.00 97.50 182 LYS A C 1
ATOM 1422 O O . LYS A 1 182 ? -2.731 9.503 11.529 1.00 97.50 182 LYS A O 1
ATOM 1427 N N . ARG A 1 183 ? -4.812 9.021 10.779 1.00 97.94 183 ARG A N 1
ATOM 1428 C CA . ARG A 1 183 ? -5.316 8.483 12.047 1.00 97.94 183 ARG A CA 1
ATOM 1429 C C . ARG A 1 183 ? -4.550 7.231 12.467 1.00 97.94 183 ARG A C 1
ATOM 1431 O O . ARG A 1 183 ? -4.080 7.186 13.594 1.00 97.94 183 ARG A O 1
ATOM 1438 N N . LEU A 1 184 ? -4.331 6.286 11.549 1.00 98.12 184 LEU A N 1
ATOM 1439 C CA . LEU A 1 184 ? -3.542 5.081 11.829 1.00 98.12 184 LEU A CA 1
ATOM 1440 C C . LEU A 1 184 ? -2.139 5.425 12.361 1.00 98.12 184 LEU A C 1
ATOM 1442 O O . LEU A 1 184 ? -1.689 4.854 13.347 1.00 98.12 184 LEU A O 1
ATOM 1446 N N . ARG A 1 185 ? -1.453 6.403 11.754 1.00 97.62 185 ARG A N 1
ATOM 1447 C CA . ARG A 1 185 ? -0.138 6.858 12.241 1.00 97.62 185 ARG A CA 1
ATOM 1448 C C . ARG A 1 185 ? -0.200 7.483 13.633 1.00 97.62 185 ARG A C 1
ATOM 1450 O O . ARG A 1 185 ? 0.727 7.286 14.408 1.00 97.62 185 ARG A O 1
ATOM 1457 N N . GLU A 1 186 ? -1.238 8.261 13.935 1.00 96.81 186 GLU A N 1
ATOM 1458 C CA . GLU A 1 186 ? -1.430 8.853 15.267 1.00 96.81 186 GLU A CA 1
ATOM 1459 C C . GLU A 1 186 ? -1.616 7.772 16.336 1.00 96.81 186 GLU A C 1
ATOM 1461 O O . GLU A 1 186 ? -1.003 7.863 17.396 1.00 96.81 186 GLU A O 1
ATOM 1466 N N . GLU A 1 187 ? -2.395 6.734 16.038 1.00 97.88 187 GLU A N 1
ATOM 1467 C CA . GLU A 1 187 ? -2.640 5.613 16.953 1.00 97.88 187 GLU A CA 1
ATOM 1468 C C . GLU A 1 187 ? -1.381 4.767 17.171 1.00 97.88 187 GLU A C 1
ATOM 1470 O O . GLU A 1 187 ? -1.007 4.486 18.306 1.00 97.88 187 GLU A O 1
ATOM 1475 N N . LEU A 1 188 ? -0.644 4.456 16.102 1.00 96.56 188 LEU A N 1
ATOM 1476 C CA . LEU A 1 188 ? 0.642 3.758 16.208 1.00 96.56 188 LEU A CA 1
ATOM 1477 C C . LEU A 1 188 ? 1.678 4.549 17.025 1.00 96.56 188 LEU A C 1
ATOM 1479 O O . LEU A 1 188 ? 2.520 3.962 17.700 1.00 96.56 188 LEU A O 1
ATOM 1483 N N . VAL A 1 189 ? 1.637 5.883 16.970 1.00 96.50 189 VAL A N 1
ATOM 1484 C CA . VAL A 1 189 ? 2.468 6.745 17.826 1.00 96.50 189 VAL A CA 1
ATOM 1485 C C . VAL A 1 189 ? 1.984 6.711 19.277 1.00 96.50 189 VAL A C 1
ATOM 1487 O O . VAL A 1 189 ? 2.816 6.663 20.182 1.00 96.50 189 VAL A O 1
ATOM 1490 N N . ALA A 1 190 ? 0.669 6.738 19.511 1.00 96.12 190 ALA A N 1
ATOM 1491 C CA . ALA A 1 190 ? 0.090 6.683 20.854 1.00 96.12 190 ALA A CA 1
ATOM 1492 C C . ALA A 1 190 ? 0.441 5.374 21.581 1.00 96.12 190 ALA A C 1
ATOM 1494 O O . ALA A 1 190 ? 0.750 5.406 22.770 1.00 96.12 190 ALA A O 1
ATOM 1495 N N . GLU A 1 191 ? 0.492 4.262 20.846 1.00 95.94 191 GLU A N 1
ATOM 1496 C CA . GLU A 1 191 ? 0.918 2.944 21.340 1.00 95.94 191 GLU A CA 1
ATOM 1497 C C . GLU A 1 191 ? 2.450 2.779 21.409 1.00 95.94 191 GLU A C 1
ATOM 1499 O O . GLU A 1 191 ? 2.961 1.730 21.794 1.00 95.94 191 GLU A O 1
ATOM 1504 N N . GLY A 1 192 ? 3.222 3.805 21.028 1.00 95.38 192 GLY A N 1
ATOM 1505 C CA . GLY A 1 192 ? 4.687 3.776 21.074 1.00 95.38 192 GLY A CA 1
ATOM 1506 C C . GLY A 1 192 ? 5.350 2.896 20.006 1.00 95.38 192 GLY A C 1
ATOM 1507 O O . GLY A 1 192 ? 6.561 2.685 20.065 1.00 95.38 192 GLY A O 1
ATOM 1508 N N . LEU A 1 193 ? 4.592 2.417 19.015 1.00 92.88 193 LEU A N 1
ATOM 1509 C CA . LEU A 1 193 ? 5.090 1.596 17.904 1.00 92.88 193 LEU A CA 1
ATOM 1510 C C . LEU A 1 193 ? 5.790 2.429 16.824 1.00 92.88 193 LEU A C 1
ATOM 1512 O O . LEU A 1 193 ? 6.679 1.938 16.130 1.00 92.88 193 LEU A O 1
ATOM 1516 N N . LEU A 1 194 ? 5.421 3.706 16.689 1.00 91.94 194 LEU A N 1
ATOM 1517 C CA . LEU A 1 194 ? 6.118 4.664 15.833 1.00 91.94 194 LEU A CA 1
ATOM 1518 C C . LEU A 1 194 ? 6.750 5.783 16.662 1.00 91.94 194 LEU A C 1
ATOM 1520 O O . LEU A 1 194 ? 6.091 6.459 17.449 1.00 91.94 194 LEU A O 1
ATOM 1524 N N . GLY A 1 195 ? 8.036 6.045 16.422 1.00 85.56 195 GLY A N 1
ATOM 1525 C CA . GLY A 1 195 ? 8.718 7.192 17.014 1.00 85.56 195 GLY A CA 1
ATOM 1526 C C . GLY A 1 195 ? 8.160 8.516 16.484 1.00 85.56 195 GLY A C 1
ATOM 1527 O O . GLY A 1 195 ? 8.024 8.710 15.271 1.00 85.56 195 GLY A O 1
ATOM 1528 N N . THR A 1 196 ? 7.892 9.475 17.374 1.00 74.69 196 THR A N 1
ATOM 1529 C CA . THR A 1 196 ? 7.565 10.848 16.973 1.00 74.69 196 THR A CA 1
ATOM 1530 C C . THR A 1 196 ? 8.791 11.480 16.321 1.00 74.69 196 THR A C 1
ATOM 1532 O O . THR A 1 196 ? 9.705 11.929 17.014 1.00 74.69 196 THR A O 1
ATOM 1535 N N . LYS A 1 197 ? 8.847 11.531 14.985 1.00 60.53 197 LYS A N 1
ATOM 1536 C CA . LYS A 1 197 ? 9.893 12.310 14.309 1.00 60.53 197 LYS A CA 1
ATOM 1537 C C . LYS A 1 197 ? 9.738 13.779 14.733 1.00 60.53 197 LYS A C 1
ATOM 1539 O O . LYS A 1 197 ? 8.659 14.343 14.520 1.00 60.53 197 LYS A O 1
ATOM 1544 N N . PRO A 1 198 ? 10.761 14.420 15.323 1.00 49.62 198 PRO A N 1
ATOM 1545 C CA . PRO A 1 198 ? 10.662 15.823 15.693 1.00 49.62 198 PRO A CA 1
ATOM 1546 C C . PRO A 1 198 ? 10.448 16.660 14.426 1.00 49.62 198 PRO A C 1
ATOM 1548 O O . PRO A 1 198 ? 11.205 16.553 13.460 1.00 49.62 198 PRO A O 1
ATOM 1551 N N . LYS A 1 199 ? 9.403 17.498 14.410 1.00 49.31 199 LYS A N 1
ATOM 1552 C CA . LYS A 1 199 ? 9.226 18.510 13.359 1.00 49.31 199 LYS A CA 1
ATOM 1553 C C . LYS A 1 199 ? 10.345 19.538 13.504 1.00 49.31 199 LYS A C 1
ATOM 1555 O O . LYS A 1 199 ? 10.234 20.460 14.309 1.00 49.31 199 LYS A O 1
ATOM 1560 N N . VAL A 1 200 ? 11.412 19.384 12.726 1.00 43.69 200 VAL A N 1
ATOM 1561 C CA . VAL A 1 200 ? 12.422 20.433 12.562 1.00 43.69 200 VAL A CA 1
ATOM 1562 C C . VAL A 1 200 ? 11.726 21.614 11.886 1.00 43.69 200 VAL A C 1
ATOM 1564 O O . VAL A 1 200 ? 11.386 21.545 10.706 1.00 43.69 200 VAL A O 1
ATOM 1567 N N . LYS A 1 201 ? 11.445 22.676 12.651 1.00 42.12 201 LYS A N 1
ATOM 1568 C CA . LYS A 1 201 ? 11.049 23.971 12.089 1.00 42.12 201 LYS A CA 1
ATOM 1569 C C . LYS A 1 201 ? 12.262 24.500 11.319 1.00 42.12 201 LYS A C 1
ATOM 1571 O O . LYS A 1 201 ? 13.292 24.755 11.937 1.00 42.12 201 LYS A O 1
ATOM 1576 N N . ARG A 1 202 ? 12.153 24.564 9.993 1.00 36.84 202 ARG A N 1
ATOM 1577 C CA . ARG A 1 202 ? 13.044 25.368 9.153 1.00 36.84 202 ARG A CA 1
ATOM 1578 C C . ARG A 1 202 ? 12.528 26.795 9.111 1.00 36.84 202 ARG A C 1
ATOM 1580 O O . ARG A 1 202 ? 11.284 26.942 9.106 1.00 36.84 202 ARG A O 1
#

Sequence (202 aa):
SEGSNLPESVAAHTSASSLSPKEESDGQSDGARIREGLPEGETRGDTATESWADIPVGDDSGSASGSRRSQRQPSDIPLTHEQRVAIAKEIRDAQLRRQFPAGDTANQWDEELGEDFWNLYANEFGYTYPSLRNVMRVCKNIPPDKRNPEASFALHDVVDGFDFETQEAWLERAVTEEWTVKRLREELVAEGLLGTKPKVKR

Secondary structure (DSSP, 8-state):
---------------PPPP------------------------------------------------------S---PPPHHHHHHHHHHHHHHHHHTHHHHHHHHHHHHHHHTHHIIIIIGGGGS--HHHHHHHHHHHHHS-GGG--TTS-HHHHHHHTTS-HHHHHHHHHHHHHTT--HHHHHHHHHHTTSS--------